Protein AF-A0AA96X2W1-F1 (afdb_monomer_lite)

Foldseek 3Di:
DVVLVVCLQCLNADNPDDPVLSVLSSVVLLQQLLCVQLVNQWGACPVGDPVSVVVCVVRQQWDDDDVRTIHGNDLVSSLSSNLVNCLVPVVSNVSHPQLDADDPSNLNSLLSNLLSQLPDPDLVRNVVSLVVCVDPSGDCNSNLSSLVSLCPDPCNVVSCVSCVVVCPPPVNPNVVSSVVSVPDDDPPPPDPPDDPDDPVVVPPPPD

pLDDT: mean 84.89, std 19.31, range [29.94, 98.12]

Structure (mmCIF, N/CA/C/O backbone):
data_AF-A0AA96X2W1-F1
#
_entry.id   AF-A0AA96X2W1-F1
#
loop_
_atom_site.group_PDB
_atom_site.id
_atom_site.type_symbol
_atom_site.label_atom_id
_atom_site.label_alt_id
_atom_site.label_comp_id
_atom_site.label_asym_id
_atom_site.label_entity_id
_atom_site.label_seq_id
_atom_site.pdbx_PDB_ins_code
_atom_site.Cartn_x
_atom_site.Cartn_y
_atom_site.Cartn_z
_atom_site.occupancy
_atom_site.B_iso_or_equiv
_atom_site.auth_seq_id
_atom_site.auth_comp_id
_atom_site.auth_asym_id
_atom_site.auth_atom_id
_atom_site.pdbx_PDB_model_num
ATOM 1 N N . MET A 1 1 ? 2.460 11.843 -2.640 1.00 63.09 1 MET A N 1
ATOM 2 C CA . MET A 1 1 ? 1.571 10.916 -1.857 1.00 63.09 1 MET A CA 1
ATOM 3 C C . MET A 1 1 ? 1.514 11.218 -0.363 1.00 63.09 1 MET A C 1
ATOM 5 O O . MET A 1 1 ? 1.198 10.343 0.446 1.00 63.09 1 MET A O 1
ATOM 9 N N . GLU A 1 2 ? 1.762 12.467 -0.002 1.00 79.12 2 GLU A N 1
ATOM 10 C CA . GLU A 1 2 ? 1.737 12.950 1.376 1.00 79.12 2 GLU A CA 1
ATOM 11 C C . GLU A 1 2 ? 0.479 12.480 2.125 1.00 79.12 2 GLU A C 1
ATOM 13 O O . GLU A 1 2 ? 0.587 11.870 3.176 1.00 79.12 2 GLU A O 1
ATOM 18 N N . LEU A 1 3 ? -0.690 12.531 1.472 1.00 88.50 3 LEU A N 1
ATOM 19 C CA . LEU A 1 3 ? -1.976 12.126 2.052 1.00 88.50 3 LEU A CA 1
ATOM 20 C C . LEU A 1 3 ? -2.050 10.686 2.591 1.00 88.50 3 LEU A C 1
ATOM 22 O O . LEU A 1 3 ? -2.664 10.474 3.632 1.00 88.50 3 LEU A O 1
ATOM 26 N N . ALA A 1 4 ? -1.470 9.691 1.908 1.00 91.06 4 ALA A N 1
ATOM 27 C CA . ALA A 1 4 ? -1.508 8.305 2.394 1.00 91.06 4 ALA A CA 1
ATOM 28 C C . ALA A 1 4 ? -0.595 8.136 3.619 1.00 91.06 4 ALA A C 1
ATOM 30 O O . ALA A 1 4 ? -0.980 7.499 4.603 1.00 91.06 4 ALA A O 1
ATOM 31 N N . ASN A 1 5 ? 0.580 8.772 3.579 1.00 91.06 5 ASN A N 1
ATOM 32 C CA . ASN A 1 5 ? 1.512 8.812 4.700 1.00 91.06 5 ASN A CA 1
ATOM 33 C C . ASN A 1 5 ? 0.935 9.583 5.889 1.00 91.06 5 ASN A C 1
ATOM 35 O O . ASN A 1 5 ? 1.031 9.092 7.006 1.00 91.06 5 ASN A O 1
ATOM 39 N N . ASP A 1 6 ? 0.280 10.720 5.669 1.00 92.06 6 ASP A N 1
ATOM 40 C CA . ASP A 1 6 ? -0.351 11.543 6.705 1.00 92.06 6 ASP A CA 1
ATOM 41 C C . ASP A 1 6 ? -1.551 10.836 7.336 1.00 92.06 6 ASP A C 1
ATOM 43 O O . ASP A 1 6 ? -1.717 10.805 8.563 1.00 92.06 6 ASP A O 1
ATOM 47 N N . TRP A 1 7 ? -2.380 10.204 6.502 1.00 94.06 7 TRP A N 1
ATOM 48 C CA . TRP A 1 7 ? -3.477 9.362 6.961 1.00 94.06 7 TRP A CA 1
ATOM 49 C C . TRP A 1 7 ? -2.958 8.232 7.840 1.00 94.06 7 TRP A C 1
ATOM 51 O O . TRP A 1 7 ? -3.456 8.025 8.946 1.00 94.06 7 TRP A O 1
ATOM 61 N N . LEU A 1 8 ? -1.917 7.522 7.408 1.00 93.25 8 LEU A N 1
ATOM 62 C CA . LEU A 1 8 ? -1.332 6.493 8.247 1.00 93.25 8 LEU A CA 1
ATOM 63 C C . LEU A 1 8 ? -0.705 7.110 9.502 1.00 93.25 8 LEU A C 1
ATOM 65 O O . LEU A 1 8 ? -0.914 6.586 10.595 1.00 93.25 8 LEU A O 1
ATOM 69 N N . ALA A 1 9 ? 0.029 8.219 9.375 1.00 91.94 9 ALA A N 1
ATOM 70 C CA . ALA A 1 9 ? 0.757 8.894 10.444 1.00 91.94 9 ALA A CA 1
ATOM 71 C C . ALA A 1 9 ? -0.158 9.300 11.603 1.00 91.94 9 ALA A C 1
ATOM 73 O O . ALA A 1 9 ? 0.236 9.111 12.758 1.00 91.94 9 ALA A O 1
ATOM 74 N N . SER A 1 10 ? -1.376 9.739 11.289 1.00 90.81 10 SER A N 1
ATOM 75 C CA . SER A 1 10 ? -2.453 10.071 12.232 1.00 90.81 10 SER A CA 1
ATOM 76 C C . SER A 1 10 ? -3.170 8.853 12.837 1.00 90.81 10 SER A C 1
ATOM 78 O O . SER A 1 10 ? -4.041 9.008 13.688 1.00 90.81 10 SER A O 1
ATOM 80 N N . GLY A 1 11 ? -2.792 7.628 12.458 1.00 90.44 11 GLY A N 1
ATOM 81 C CA . GLY A 1 11 ? -3.428 6.398 12.935 1.00 90.44 11 GLY A CA 1
ATOM 82 C C . GLY A 1 11 ? -4.685 6.034 12.151 1.00 90.44 11 GLY A C 1
ATOM 83 O O . GLY A 1 11 ? -5.563 5.366 12.696 1.00 90.44 11 GLY A O 1
ATOM 84 N N . ALA A 1 12 ? -4.771 6.460 10.889 1.00 88.69 12 ALA A N 1
ATOM 85 C CA . ALA A 1 12 ? -5.931 6.293 10.026 1.00 88.69 12 ALA A CA 1
ATOM 86 C C . ALA A 1 12 ? -7.194 6.940 10.614 1.00 88.69 12 ALA A C 1
ATOM 88 O O . ALA A 1 12 ? -8.230 6.297 10.716 1.00 88.69 12 ALA A O 1
ATOM 89 N N . GLY A 1 13 ? -7.120 8.187 11.075 1.00 77.06 13 GLY A N 1
ATOM 90 C CA . GLY A 1 13 ? -8.258 8.877 11.690 1.00 77.06 13 GLY A CA 1
ATOM 91 C C . GLY A 1 13 ? -7.972 10.349 11.963 1.00 77.06 13 GLY A C 1
ATOM 92 O O . GLY A 1 13 ? -6.897 10.854 11.647 1.00 77.06 13 GLY A O 1
ATOM 93 N N . THR A 1 14 ? -8.931 11.052 12.559 1.00 63.03 14 THR A N 1
ATOM 94 C CA . THR A 1 14 ? -8.787 12.470 12.914 1.00 63.03 14 THR A CA 1
ATOM 95 C C . THR A 1 14 ? -8.045 12.614 14.250 1.00 63.03 14 THR A C 1
ATOM 97 O O . THR A 1 14 ? -8.656 12.737 15.301 1.00 63.03 14 THR A O 1
ATOM 100 N N . SER A 1 15 ? -6.719 12.472 14.186 1.00 58.44 15 SER A N 1
ATOM 101 C CA . SER A 1 15 ? -5.635 13.052 15.013 1.00 58.44 15 SER A CA 1
ATOM 102 C C . SER A 1 15 ? -5.697 13.237 16.549 1.00 58.44 15 SER A C 1
ATOM 104 O O . SER A 1 15 ? -4.694 13.692 17.089 1.00 58.44 15 SER A O 1
ATOM 106 N N . ASP A 1 16 ? -6.725 12.838 17.296 1.00 69.12 16 ASP A N 1
ATOM 107 C CA . ASP A 1 16 ? -6.815 13.184 18.736 1.00 69.12 16 ASP A CA 1
ATOM 108 C C . ASP A 1 16 ? -6.318 12.088 19.709 1.00 69.12 16 ASP A C 1
ATOM 110 O O . ASP A 1 16 ? -6.576 12.137 20.912 1.00 69.12 16 ASP A O 1
ATOM 114 N N . GLY A 1 17 ? -5.579 11.092 19.211 1.00 76.56 17 GLY A N 1
ATOM 115 C CA . GLY A 1 17 ? -5.064 9.973 20.012 1.00 76.56 17 GLY A CA 1
ATOM 116 C C . GLY A 1 17 ? -3.664 10.198 20.595 1.00 76.56 17 GLY A C 1
ATOM 117 O O . GLY A 1 17 ? -2.802 10.851 20.006 1.00 76.56 17 GLY A O 1
ATOM 118 N N . THR A 1 18 ? -3.381 9.570 21.733 1.00 88.25 18 THR A N 1
ATOM 119 C CA . THR A 1 18 ? -2.023 9.427 22.272 1.00 88.25 18 THR A CA 1
ATOM 120 C C . THR A 1 18 ? -1.108 8.691 21.284 1.00 88.25 18 THR A C 1
ATOM 122 O O . THR A 1 18 ? -1.548 7.897 20.447 1.00 88.25 18 THR A O 1
ATOM 125 N N . SER A 1 19 ? 0.213 8.863 21.412 1.00 88.88 19 SER A N 1
ATOM 126 C CA . SER A 1 19 ? 1.173 8.148 20.552 1.00 88.88 19 SER A CA 1
ATOM 127 C C . SER A 1 19 ? 1.046 6.618 20.638 1.00 88.88 19 SER A C 1
ATOM 129 O O . SER A 1 19 ? 1.387 5.921 19.679 1.00 88.88 19 SER A O 1
ATOM 131 N N . GLY A 1 20 ? 0.573 6.088 21.774 1.00 91.56 20 GLY A N 1
ATOM 132 C CA . GLY A 1 20 ? 0.288 4.665 21.960 1.00 91.56 20 GLY A CA 1
ATOM 133 C C . GLY A 1 20 ? -0.912 4.204 21.133 1.00 91.56 20 GLY A C 1
ATOM 134 O O . GLY A 1 20 ? -0.793 3.243 20.377 1.00 91.56 20 GLY A O 1
ATOM 135 N N . GLU A 1 21 ? -2.024 4.935 21.203 1.00 92.00 21 GLU A N 1
ATOM 136 C CA . GLU A 1 21 ? -3.250 4.642 20.446 1.00 92.00 21 GLU A CA 1
ATOM 137 C C . GLU A 1 21 ? -3.018 4.735 18.937 1.00 92.00 21 GLU A C 1
ATOM 139 O O . GLU A 1 21 ? -3.374 3.815 18.197 1.00 92.00 21 GLU A O 1
ATOM 144 N N . ILE A 1 22 ? -2.328 5.786 18.481 1.00 94.06 22 ILE A N 1
ATOM 145 C CA . ILE A 1 22 ? -1.940 5.945 17.073 1.00 94.06 22 ILE A CA 1
ATOM 146 C C . ILE A 1 22 ? -1.122 4.735 16.609 1.00 94.06 22 ILE A C 1
ATOM 148 O O . ILE A 1 22 ? -1.371 4.178 15.538 1.00 94.06 22 ILE A O 1
ATOM 152 N N . ARG A 1 23 ? -0.147 4.290 17.412 1.00 94.44 23 ARG A N 1
ATOM 153 C CA . ARG A 1 23 ? 0.690 3.132 17.074 1.00 94.44 23 ARG A CA 1
ATOM 154 C C . ARG A 1 23 ? -0.118 1.836 17.029 1.00 94.44 23 ARG A C 1
ATOM 156 O O . ARG A 1 23 ? 0.108 1.032 16.126 1.00 94.44 23 ARG A O 1
ATOM 163 N N . SER A 1 24 ? -1.039 1.623 17.966 1.00 95.94 24 SER A N 1
ATOM 164 C CA . SER A 1 24 ? -1.917 0.449 17.965 1.00 95.94 24 SER A CA 1
ATOM 165 C C . SER A 1 24 ? -2.807 0.427 16.725 1.00 95.94 24 SER A C 1
ATOM 167 O O . SER A 1 24 ? -2.833 -0.581 16.025 1.00 95.94 24 SER A O 1
ATOM 169 N N . ARG A 1 25 ? -3.431 1.553 16.358 1.00 96.50 25 ARG A N 1
ATOM 170 C CA . ARG A 1 25 ? -4.243 1.661 15.132 1.00 96.50 25 ARG A CA 1
ATOM 171 C C . ARG A 1 25 ? -3.430 1.387 13.870 1.00 96.50 25 ARG A C 1
ATOM 173 O O . ARG A 1 25 ? -3.854 0.586 13.040 1.00 96.50 25 ARG A O 1
ATOM 180 N N . LYS A 1 26 ? -2.223 1.956 13.755 1.00 96.44 26 LYS A N 1
ATOM 181 C CA . LYS A 1 26 ? -1.294 1.657 12.647 1.00 96.44 26 LYS A CA 1
ATOM 182 C C . LYS A 1 26 ? -1.015 0.160 12.523 1.00 96.44 26 LYS A C 1
ATOM 184 O O . LYS A 1 26 ? -1.044 -0.372 11.419 1.00 96.44 26 LYS A O 1
ATOM 189 N N . ARG A 1 27 ? -0.781 -0.538 13.641 1.00 97.38 27 ARG A N 1
ATOM 190 C CA . ARG A 1 27 ? -0.549 -1.994 13.633 1.00 97.38 27 ARG A CA 1
ATOM 191 C C . ARG A 1 27 ? -1.750 -2.764 13.090 1.00 97.38 27 ARG A C 1
ATOM 193 O O . ARG A 1 27 ? -1.540 -3.671 12.291 1.00 97.38 27 ARG A O 1
ATOM 200 N N . VAL A 1 28 ? -2.976 -2.368 13.446 1.00 98.00 28 VAL A N 1
ATOM 201 C CA . VAL A 1 28 ? -4.196 -2.968 12.879 1.00 98.00 28 VAL A CA 1
ATOM 202 C C . VAL A 1 28 ? -4.266 -2.728 11.372 1.00 98.00 28 VAL A C 1
ATOM 204 O O . VAL A 1 28 ? -4.437 -3.681 10.616 1.00 98.00 28 VAL A O 1
ATOM 207 N N . VAL A 1 29 ? -4.064 -1.489 10.913 1.00 97.75 29 VAL A N 1
ATOM 208 C CA . VAL A 1 29 ? -4.056 -1.152 9.476 1.00 97.75 29 VAL A CA 1
ATOM 209 C C . VAL A 1 29 ? -3.017 -1.986 8.718 1.00 97.75 29 VAL A C 1
ATOM 211 O O . VAL A 1 29 ? -3.331 -2.531 7.662 1.00 97.75 29 VAL A O 1
ATOM 214 N N . TYR A 1 30 ? -1.814 -2.167 9.276 1.00 97.69 30 TYR A N 1
ATOM 215 C CA . TYR A 1 30 ? -0.767 -3.006 8.678 1.00 97.69 30 TYR A CA 1
ATOM 216 C C . TYR A 1 30 ? -1.146 -4.481 8.669 1.00 97.69 30 TYR A C 1
ATOM 218 O O . TYR A 1 30 ? -0.892 -5.162 7.680 1.00 97.69 30 TYR A O 1
ATOM 226 N N . ALA A 1 31 ? -1.746 -4.991 9.746 1.00 97.81 31 ALA A N 1
ATOM 227 C CA . ALA A 1 31 ? -2.202 -6.374 9.804 1.00 97.81 31 ALA A CA 1
ATOM 228 C C . ALA A 1 31 ? -3.251 -6.651 8.715 1.00 97.81 31 ALA A C 1
ATOM 230 O O . ALA A 1 31 ? -3.125 -7.632 7.981 1.00 97.81 31 ALA A O 1
ATOM 231 N N . VAL A 1 32 ? -4.223 -5.747 8.548 1.00 97.81 32 VAL A N 1
ATOM 232 C CA . VAL A 1 32 ? -5.252 -5.846 7.503 1.00 97.81 32 VAL A CA 1
ATOM 233 C C . VAL A 1 32 ? -4.636 -5.707 6.105 1.00 97.81 32 VAL A C 1
ATOM 235 O O . VAL A 1 32 ? -4.881 -6.551 5.247 1.00 97.81 32 VAL A O 1
ATOM 238 N N . GLY A 1 33 ? -3.770 -4.715 5.876 1.00 97.12 33 GLY A N 1
ATOM 239 C CA . GLY A 1 33 ? -3.077 -4.526 4.595 1.00 97.12 33 GLY A CA 1
ATOM 240 C C . GLY A 1 33 ? -2.217 -5.729 4.188 1.00 97.12 33 GLY A C 1
ATOM 241 O O . GLY A 1 33 ? -2.301 -6.198 3.053 1.00 97.12 33 GLY A O 1
ATOM 242 N N . LYS A 1 34 ? -1.451 -6.303 5.126 1.00 96.88 34 LYS A N 1
ATOM 243 C CA . LYS A 1 34 ? -0.672 -7.535 4.899 1.00 96.88 34 LYS A CA 1
ATOM 244 C C . LYS A 1 34 ? -1.568 -8.740 4.613 1.00 96.88 34 LYS A C 1
ATOM 246 O O . LYS A 1 34 ? -1.204 -9.579 3.794 1.00 96.88 34 LYS A O 1
ATOM 251 N N . GLY A 1 35 ? -2.730 -8.834 5.262 1.00 96.38 35 GLY A N 1
ATOM 252 C CA . GLY A 1 35 ? -3.730 -9.860 4.961 1.00 96.38 35 GLY A CA 1
ATOM 253 C C . GLY A 1 35 ? -4.233 -9.770 3.517 1.00 96.38 35 GLY A C 1
ATOM 254 O O . GLY A 1 35 ? -4.235 -10.774 2.807 1.00 96.38 35 GLY A O 1
ATOM 255 N N . LEU A 1 36 ? -4.561 -8.561 3.054 1.00 94.38 36 LEU A N 1
ATOM 256 C CA . LEU A 1 36 ? -5.021 -8.322 1.681 1.00 94.38 36 LEU A CA 1
ATOM 257 C C . LEU A 1 36 ? -3.954 -8.665 0.640 1.00 94.38 36 LEU A C 1
ATOM 259 O O . LEU A 1 36 ? -4.268 -9.297 -0.366 1.00 94.38 36 LEU A O 1
ATOM 263 N N . ILE A 1 37 ? -2.690 -8.315 0.893 1.00 95.50 37 ILE A N 1
ATOM 264 C CA . ILE A 1 37 ? -1.571 -8.683 0.010 1.00 95.50 37 ILE A CA 1
ATOM 265 C C . ILE A 1 37 ? -1.455 -10.210 -0.127 1.00 95.50 37 ILE A C 1
ATOM 267 O O . ILE A 1 37 ? -1.243 -10.710 -1.226 1.00 95.50 37 ILE A O 1
ATOM 271 N N . LYS A 1 38 ? -1.724 -10.959 0.947 1.00 93.94 38 LYS A N 1
ATOM 272 C CA . LYS A 1 38 ? -1.790 -12.432 0.938 1.00 93.94 38 LYS A CA 1
ATOM 273 C C . LYS A 1 38 ? -3.076 -13.003 0.322 1.00 93.94 38 LYS A C 1
ATOM 275 O O . LYS A 1 38 ? -3.291 -14.212 0.375 1.00 93.94 38 LYS A O 1
ATOM 280 N N . GLY A 1 39 ? -3.950 -12.161 -0.231 1.00 91.31 39 GLY A N 1
ATOM 281 C CA . GLY A 1 39 ? -5.209 -12.568 -0.857 1.00 91.31 39 GLY A CA 1
ATOM 282 C C . GLY A 1 39 ? -6.350 -12.859 0.122 1.00 91.31 39 GLY A C 1
ATOM 283 O O . GLY A 1 39 ? -7.325 -13.504 -0.261 1.00 91.31 39 GLY A O 1
ATOM 284 N N . VAL A 1 40 ? -6.252 -12.411 1.377 1.00 93.06 40 VAL A N 1
ATOM 285 C CA . VAL A 1 40 ? -7.307 -12.594 2.385 1.00 93.06 40 VAL A CA 1
ATOM 286 C C . VAL A 1 40 ? -8.305 -11.438 2.312 1.00 93.06 40 VAL A C 1
ATOM 288 O O . VAL A 1 40 ? -7.961 -10.312 2.651 1.00 93.06 40 VAL A O 1
ATOM 291 N N . ASP A 1 41 ? -9.548 -11.725 1.914 1.00 88.31 41 ASP A N 1
ATOM 292 C CA . ASP A 1 41 ? -10.619 -10.718 1.770 1.00 88.31 41 ASP A CA 1
ATOM 293 C C . ASP A 1 41 ? -11.160 -10.207 3.124 1.00 88.31 41 ASP A C 1
ATOM 295 O O . ASP A 1 41 ? -11.372 -9.010 3.311 1.00 88.31 41 ASP A O 1
ATOM 299 N N . LEU A 1 42 ? -11.335 -11.109 4.100 1.00 95.75 42 LEU A N 1
ATOM 300 C CA . LEU A 1 42 ? -11.731 -10.787 5.478 1.00 95.75 42 LEU A CA 1
ATOM 301 C C . LEU A 1 42 ? -10.618 -11.185 6.446 1.00 95.75 42 LEU A C 1
ATOM 303 O O . LEU A 1 42 ? -10.394 -12.371 6.711 1.00 95.75 42 LEU A O 1
ATOM 307 N N . VAL A 1 43 ? -9.912 -10.193 6.976 1.00 97.56 43 VAL A N 1
ATOM 308 C CA . VAL A 1 43 ? -8.724 -10.408 7.803 1.00 97.56 43 VAL A CA 1
ATOM 309 C C . VAL A 1 43 ? -9.122 -10.671 9.251 1.00 97.56 43 VAL A C 1
ATOM 311 O O . VAL A 1 43 ? -9.980 -9.984 9.800 1.00 97.56 43 VAL A O 1
ATOM 314 N N . ASP A 1 44 ? -8.482 -11.679 9.849 1.00 97.31 44 ASP A N 1
ATOM 315 C CA . ASP A 1 44 ? -8.577 -11.970 11.281 1.00 97.31 44 ASP A CA 1
ATOM 316 C C . ASP A 1 44 ? -7.852 -10.899 12.100 1.00 97.31 44 ASP A C 1
ATOM 318 O O . ASP A 1 44 ? -6.648 -10.688 11.915 1.00 97.31 44 ASP A O 1
ATOM 322 N N . VAL A 1 45 ? -8.558 -10.251 13.021 1.00 97.69 45 VAL A N 1
ATOM 323 C CA . VAL A 1 45 ? -7.989 -9.262 13.942 1.00 97.69 45 VAL A CA 1
ATOM 324 C C . VAL A 1 45 ? -8.106 -9.664 15.410 1.00 97.69 45 VAL A C 1
ATOM 326 O O . VAL A 1 45 ? -7.810 -8.843 16.271 1.00 97.69 45 VAL A O 1
ATOM 329 N N . ALA A 1 46 ? -8.413 -10.928 15.723 1.00 96.50 46 ALA A N 1
ATOM 330 C CA . ALA A 1 46 ? -8.572 -11.388 17.108 1.00 96.50 46 ALA A CA 1
ATOM 331 C C . ALA A 1 46 ? -7.291 -11.221 17.953 1.00 96.50 46 ALA A C 1
ATOM 333 O O . ALA A 1 46 ? -7.343 -11.082 19.172 1.00 96.50 46 ALA A O 1
ATOM 334 N N . GLY A 1 47 ? -6.120 -11.229 17.306 1.00 96.12 47 GLY A N 1
ATOM 335 C CA . GLY A 1 47 ? -4.824 -10.978 17.949 1.00 96.12 47 GLY A CA 1
ATOM 336 C C . GLY A 1 47 ? -4.429 -9.500 18.050 1.00 96.12 47 GLY A C 1
ATOM 337 O O . GLY A 1 47 ? -3.308 -9.206 18.467 1.00 96.12 47 GLY A O 1
ATOM 338 N N . GLN A 1 48 ? -5.284 -8.578 17.605 1.00 97.69 48 GLN A N 1
ATOM 339 C CA . GLN A 1 48 ? -5.025 -7.140 17.623 1.00 97.69 48 GLN A CA 1
ATOM 340 C C . GLN A 1 48 ? -5.625 -6.468 18.863 1.00 97.69 48 GLN A C 1
ATOM 342 O O . GLN A 1 48 ? -6.420 -7.044 19.599 1.00 97.69 48 GLN A O 1
ATOM 347 N N . ASP A 1 49 ? -5.234 -5.216 19.097 1.00 96.75 49 ASP A N 1
ATOM 348 C CA . ASP A 1 49 ? -5.809 -4.402 20.164 1.00 96.75 49 ASP A CA 1
ATOM 349 C C . ASP A 1 49 ? -7.290 -4.092 19.879 1.00 96.75 49 ASP A C 1
ATOM 351 O O . ASP A 1 49 ? -7.621 -3.431 18.891 1.00 96.75 49 ASP A O 1
ATOM 355 N N . ALA A 1 50 ? -8.182 -4.565 20.753 1.00 95.8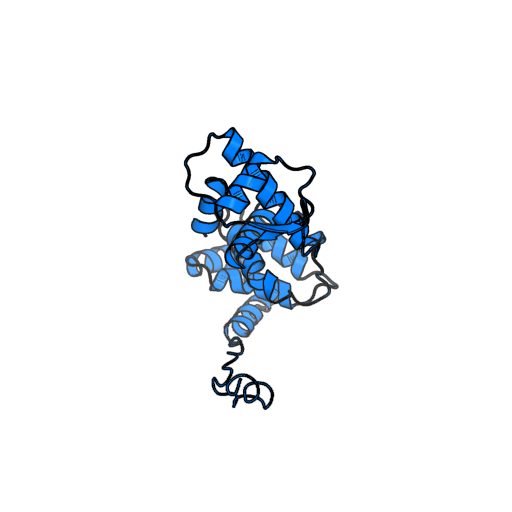1 50 ALA A N 1
ATOM 356 C CA . ALA A 1 50 ? -9.627 -4.453 20.561 1.00 95.81 50 ALA A CA 1
ATOM 357 C C . ALA A 1 50 ? -10.127 -2.997 20.540 1.00 95.81 50 ALA A C 1
ATOM 359 O O . ALA A 1 50 ? -11.069 -2.688 19.811 1.00 95.81 50 ALA A O 1
ATOM 360 N N . GLN A 1 51 ? -9.496 -2.087 21.292 1.00 95.12 51 GLN A N 1
ATOM 361 C CA . GLN A 1 51 ? -9.872 -0.668 21.289 1.00 95.12 51 GLN A CA 1
ATOM 362 C C . GLN A 1 51 ? -9.458 0.006 19.980 1.00 95.12 51 GLN A C 1
ATOM 364 O O . GLN A 1 51 ? -10.224 0.782 19.411 1.00 95.12 51 GLN A O 1
ATOM 369 N N . ALA A 1 52 ? -8.285 -0.336 19.447 1.00 95.81 52 ALA A N 1
ATOM 370 C CA . ALA A 1 52 ? -7.839 0.133 18.143 1.00 95.81 52 ALA A CA 1
ATOM 371 C C . ALA A 1 52 ? -8.750 -0.372 17.014 1.00 95.81 52 ALA A C 1
ATOM 373 O O . ALA A 1 52 ? -9.111 0.412 16.136 1.00 95.81 52 ALA A O 1
ATOM 374 N N . VAL A 1 53 ? -9.156 -1.648 17.047 1.00 97.00 53 VAL A N 1
ATOM 375 C CA . VAL A 1 53 ? -10.121 -2.211 16.086 1.00 97.00 53 VAL A CA 1
ATOM 376 C C . VAL A 1 53 ? -11.465 -1.485 16.187 1.00 97.00 53 VAL A C 1
ATOM 378 O O . VAL A 1 53 ? -11.964 -0.991 15.176 1.00 97.00 53 VAL A O 1
ATOM 381 N N . ALA A 1 54 ? -12.017 -1.345 17.397 1.00 95.44 54 ALA A N 1
ATOM 382 C CA . ALA A 1 54 ? -13.289 -0.662 17.622 1.00 95.44 54 ALA A CA 1
ATOM 383 C C . ALA A 1 54 ? -13.255 0.805 17.161 1.00 95.44 54 ALA A C 1
ATOM 385 O O . ALA A 1 54 ? -14.185 1.259 16.497 1.00 95.44 54 ALA A O 1
ATOM 386 N N . GLY A 1 55 ? -12.168 1.530 17.442 1.00 94.81 55 GLY A N 1
ATOM 387 C CA . GLY A 1 55 ? -11.981 2.913 16.997 1.00 94.81 55 GLY A CA 1
ATOM 388 C C . GLY A 1 55 ? -11.910 3.045 15.474 1.00 94.81 55 GLY A C 1
ATOM 389 O O . GLY A 1 55 ? -12.557 3.914 14.899 1.00 94.81 55 GLY A O 1
ATOM 390 N N . LEU A 1 56 ? -11.194 2.146 14.791 1.00 96.38 56 LEU A N 1
ATOM 391 C CA . LEU A 1 56 ? -11.134 2.132 13.324 1.00 96.38 56 LEU A CA 1
ATOM 392 C C . LEU A 1 56 ? -12.491 1.797 12.681 1.00 96.38 56 LEU A C 1
ATOM 394 O O . LEU A 1 56 ? -12.793 2.294 11.596 1.00 96.38 56 LEU A O 1
ATOM 398 N N . ILE A 1 57 ? -13.314 0.969 13.329 1.00 96.06 57 ILE A N 1
ATOM 399 C CA . ILE A 1 57 ? -14.690 0.701 12.887 1.00 96.06 57 ILE A CA 1
ATOM 400 C C . ILE A 1 57 ? -15.574 1.935 13.110 1.00 96.06 57 ILE A C 1
ATOM 402 O O . ILE A 1 57 ? -16.312 2.326 12.204 1.00 96.06 57 ILE A O 1
ATOM 406 N N . ALA A 1 58 ? -15.481 2.566 14.285 1.00 94.69 58 ALA A N 1
ATOM 407 C CA . ALA A 1 58 ? -16.247 3.763 14.632 1.00 94.69 58 ALA A CA 1
ATOM 408 C C . ALA A 1 58 ? -15.956 4.932 13.676 1.00 94.69 58 ALA A C 1
ATOM 410 O O . ALA A 1 58 ? -16.885 5.594 13.216 1.00 94.69 58 ALA A O 1
ATOM 411 N N . ASP A 1 59 ? -14.691 5.104 13.289 1.00 94.25 59 ASP A N 1
ATOM 412 C CA . ASP A 1 59 ? -14.252 6.128 12.333 1.00 94.25 59 ASP A CA 1
ATOM 413 C C . ASP A 1 59 ? -14.562 5.764 10.869 1.00 94.25 59 ASP A C 1
ATOM 415 O O . ASP A 1 59 ? -14.247 6.514 9.944 1.00 94.25 59 ASP A O 1
ATOM 419 N N . GLY A 1 60 ? -15.170 4.599 10.623 1.00 95.31 60 GLY A N 1
ATOM 420 C CA . GLY A 1 60 ? -15.545 4.147 9.286 1.00 95.31 60 GLY A CA 1
ATOM 421 C C . GLY A 1 60 ? -14.365 3.723 8.410 1.00 95.31 60 GLY A C 1
ATOM 422 O O . GLY A 1 60 ? -14.517 3.622 7.193 1.00 95.31 60 GLY A O 1
ATOM 423 N N . VAL A 1 61 ? -13.200 3.449 8.994 1.00 96.56 61 VAL A N 1
ATOM 424 C CA . VAL A 1 61 ? -12.029 2.929 8.273 1.00 96.56 61 VAL A CA 1
ATOM 425 C C . VAL A 1 61 ? -12.213 1.453 7.963 1.00 96.56 61 VAL A C 1
ATOM 427 O O . VAL A 1 61 ? -12.011 1.011 6.828 1.00 96.56 61 VAL A O 1
ATOM 430 N N . LEU A 1 62 ? -12.631 0.697 8.975 1.00 97.44 62 LEU A N 1
ATOM 431 C CA . LEU A 1 62 ? -12.915 -0.726 8.882 1.00 97.44 62 LEU A CA 1
ATOM 432 C C . LEU A 1 62 ? -14.420 -0.981 8.938 1.00 97.44 62 LEU A C 1
ATOM 434 O O . LEU A 1 62 ? -15.209 -0.181 9.440 1.00 97.44 62 LEU A O 1
ATOM 438 N N . ILE A 1 63 ? -14.812 -2.130 8.414 1.00 97.50 63 ILE A N 1
ATOM 439 C CA . ILE A 1 63 ? -16.132 -2.713 8.604 1.00 97.50 63 ILE A CA 1
ATOM 440 C C . ILE A 1 63 ? -15.950 -4.156 9.070 1.00 97.50 63 ILE A C 1
ATOM 442 O O . ILE A 1 63 ? -15.147 -4.903 8.508 1.00 97.50 63 ILE A O 1
ATOM 446 N N . GLU A 1 64 ? -16.692 -4.528 10.107 1.00 96.88 64 GLU A N 1
ATOM 447 C CA . GLU A 1 64 ? -16.730 -5.884 10.644 1.00 96.88 64 GLU A CA 1
ATOM 448 C C . GLU A 1 64 ? -17.900 -6.661 10.028 1.00 96.88 64 GLU A C 1
ATOM 450 O O . GLU A 1 64 ? -19.021 -6.154 9.945 1.00 96.88 64 GLU A O 1
ATOM 455 N N . PHE A 1 65 ? -17.630 -7.882 9.561 1.00 92.38 65 PHE A N 1
ATOM 456 C CA . PHE A 1 65 ? -18.632 -8.775 8.958 1.00 92.38 65 PHE A CA 1
ATOM 457 C C . PHE A 1 65 ? -19.013 -9.940 9.872 1.00 92.38 65 PHE A C 1
ATOM 459 O O . PHE A 1 65 ? -20.151 -10.405 9.854 1.00 92.38 65 PHE A O 1
ATOM 466 N N . GLN A 1 66 ? -18.044 -10.434 10.635 1.00 90.31 66 GLN A N 1
ATOM 467 C CA . GLN A 1 66 ? -18.172 -11.470 11.657 1.00 90.31 66 GLN A CA 1
ATOM 468 C C . GLN A 1 66 ? -17.223 -11.087 12.794 1.00 90.31 66 GLN A C 1
ATOM 470 O O . GLN A 1 66 ? -16.332 -10.275 12.553 1.00 90.31 66 GLN A O 1
ATOM 475 N N . SER A 1 67 ? -17.380 -11.681 13.981 1.00 91.44 67 SER A N 1
ATOM 476 C CA . SER A 1 67 ? -16.475 -11.420 15.114 1.00 91.44 67 SER A CA 1
ATOM 477 C C . SER A 1 67 ? -15.020 -11.485 14.660 1.00 91.44 67 SER A C 1
ATOM 479 O O . SER A 1 67 ? -14.594 -12.507 14.112 1.00 91.44 67 SER A O 1
ATOM 481 N N . ASP A 1 68 ? -14.297 -10.382 14.838 1.00 94.12 68 ASP A N 1
ATOM 482 C CA . ASP A 1 68 ? -12.873 -10.243 14.526 1.00 94.12 68 ASP A CA 1
ATOM 483 C C . ASP A 1 68 ? -12.518 -10.439 13.040 1.00 94.12 68 ASP A C 1
ATOM 485 O O . ASP A 1 68 ? -11.355 -10.637 12.688 1.00 94.12 68 ASP A O 1
ATOM 489 N N . ARG A 1 69 ? -13.504 -10.378 12.137 1.00 97.81 69 ARG A N 1
ATOM 490 C CA . ARG A 1 69 ? -13.317 -10.464 10.682 1.00 97.81 69 ARG A CA 1
ATOM 491 C C . ARG A 1 69 ? -13.656 -9.134 10.047 1.00 97.81 69 ARG A C 1
ATOM 493 O O . ARG A 1 69 ? -14.828 -8.782 9.873 1.00 97.81 69 ARG A O 1
ATOM 500 N N . VAL A 1 70 ? -12.609 -8.420 9.655 1.00 98.12 70 VAL A N 1
ATOM 501 C CA . VAL A 1 70 ? -12.716 -7.055 9.145 1.00 98.12 70 VAL A CA 1
ATOM 502 C C . VAL A 1 70 ? -12.163 -6.928 7.734 1.00 98.12 70 VAL A C 1
ATOM 504 O O . VAL A 1 70 ? -11.306 -7.695 7.294 1.00 98.12 70 VAL A O 1
ATOM 507 N N . ARG A 1 71 ? -12.620 -5.890 7.040 1.00 97.00 71 ARG A N 1
ATOM 508 C CA . ARG A 1 71 ? -11.965 -5.344 5.848 1.00 97.00 71 ARG A CA 1
ATOM 509 C C . ARG A 1 71 ? -12.047 -3.826 5.866 1.00 97.00 71 ARG A C 1
ATOM 511 O O . ARG A 1 71 ? -12.832 -3.253 6.625 1.00 97.00 71 ARG A O 1
ATOM 518 N N . PHE A 1 72 ? -11.288 -3.167 4.999 1.00 97.25 72 PHE A N 1
ATOM 519 C CA . PHE A 1 72 ? -11.463 -1.734 4.794 1.00 97.25 72 PHE A CA 1
ATOM 520 C C . PHE A 1 72 ? -12.857 -1.435 4.245 1.00 97.25 72 PHE A C 1
ATOM 522 O O . PHE A 1 72 ? -13.382 -2.141 3.377 1.00 97.25 72 PHE A O 1
ATOM 529 N N . ARG A 1 73 ? -13.471 -0.375 4.772 1.00 96.38 73 ARG A N 1
ATOM 530 C CA . ARG A 1 73 ? -14.799 0.077 4.351 1.00 96.38 73 ARG A CA 1
ATOM 531 C C . ARG A 1 73 ? -14.785 0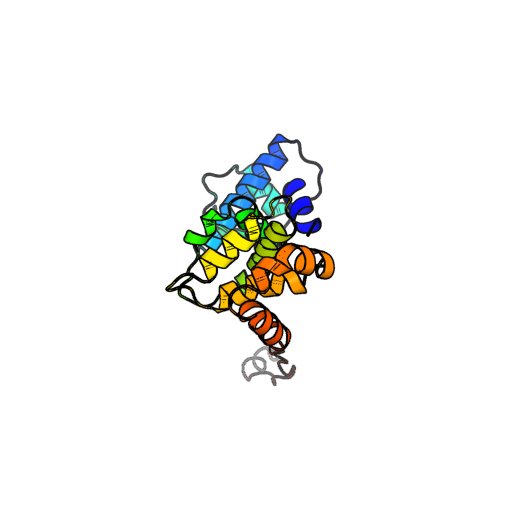.576 2.909 1.00 96.38 73 ARG A C 1
ATOM 533 O O . ARG A 1 73 ? -15.713 0.278 2.158 1.00 96.38 73 ARG A O 1
ATOM 540 N N . HIS A 1 74 ? -13.728 1.298 2.547 1.00 95.00 74 HIS A N 1
ATOM 541 C CA . HIS A 1 74 ? -13.547 1.934 1.248 1.00 95.00 74 HIS A CA 1
ATOM 542 C C . HIS A 1 74 ? -12.296 1.406 0.539 1.00 95.00 74 HIS A C 1
ATOM 544 O O . HIS A 1 74 ? -11.293 1.068 1.171 1.00 95.00 74 HIS A O 1
ATOM 550 N N . ASP A 1 75 ? -12.367 1.370 -0.788 1.00 94.31 75 ASP A N 1
ATOM 551 C CA . ASP A 1 75 ? -11.251 1.060 -1.684 1.00 94.31 75 ASP A CA 1
ATOM 552 C C . ASP A 1 75 ? -10.073 2.018 -1.477 1.00 94.31 75 ASP A C 1
ATOM 554 O O . ASP A 1 75 ? -8.937 1.570 -1.417 1.00 94.31 75 ASP A O 1
ATOM 558 N N . LEU A 1 76 ? -10.340 3.300 -1.216 1.00 95.75 76 LEU A N 1
ATOM 559 C CA . LEU A 1 76 ? -9.306 4.285 -0.895 1.00 95.75 76 LEU A CA 1
ATOM 560 C C . LEU A 1 76 ? -8.399 3.849 0.271 1.00 95.75 76 LEU A C 1
ATOM 562 O O . LEU A 1 76 ? -7.180 3.957 0.175 1.00 95.75 76 LEU A O 1
ATOM 566 N N . PHE A 1 77 ? -8.973 3.324 1.360 1.00 96.62 77 PHE A N 1
ATOM 567 C CA . PHE A 1 77 ? -8.185 2.840 2.502 1.00 96.62 77 PHE A CA 1
ATOM 568 C C . PHE A 1 77 ? -7.451 1.539 2.187 1.00 96.62 77 PHE A C 1
ATOM 570 O O . PHE A 1 77 ? -6.370 1.307 2.721 1.00 96.62 77 PHE A O 1
ATOM 577 N N . THR A 1 78 ? -8.009 0.718 1.293 1.00 96.31 78 THR A N 1
ATOM 578 C CA . THR A 1 78 ? -7.310 -0.460 0.767 1.00 96.31 78 THR A CA 1
ATOM 579 C C . THR A 1 78 ? -6.071 -0.032 -0.009 1.00 96.31 78 THR A C 1
ATOM 581 O O . THR A 1 78 ? -4.977 -0.504 0.288 1.00 96.31 78 THR A O 1
ATOM 584 N N . ASP A 1 79 ? -6.224 0.906 -0.944 1.00 97.06 79 ASP A N 1
ATOM 585 C CA . ASP A 1 79 ? -5.130 1.420 -1.762 1.00 97.06 79 ASP A CA 1
ATOM 586 C C . ASP A 1 79 ? -4.029 2.042 -0.901 1.00 97.06 79 ASP A C 1
ATOM 588 O O . ASP A 1 79 ? -2.853 1.741 -1.095 1.00 97.06 79 ASP A O 1
ATOM 592 N N . TRP A 1 80 ? -4.395 2.876 0.075 1.00 97.56 80 TRP A N 1
ATOM 593 C CA . TRP A 1 80 ? -3.433 3.516 0.974 1.00 97.56 80 TRP A CA 1
ATOM 594 C C . TRP A 1 80 ? -2.729 2.517 1.889 1.00 97.56 80 TRP A C 1
ATOM 596 O O . TRP A 1 80 ? -1.512 2.585 2.031 1.00 97.56 80 TRP A O 1
ATOM 606 N N . ALA A 1 81 ? -3.453 1.555 2.467 1.00 97.31 81 ALA A N 1
ATOM 607 C CA . ALA A 1 81 ? -2.838 0.531 3.304 1.00 97.31 81 ALA A CA 1
ATOM 608 C C . ALA A 1 81 ? -1.875 -0.360 2.505 1.00 97.31 81 ALA A C 1
ATOM 610 O O . ALA A 1 81 ? -0.771 -0.630 2.972 1.00 97.31 81 ALA A O 1
ATOM 611 N N . VAL A 1 82 ? -2.260 -0.787 1.297 1.00 96.62 82 VAL A N 1
ATOM 612 C CA . VAL A 1 82 ? -1.381 -1.548 0.394 1.00 96.62 82 VAL A CA 1
ATOM 613 C C . VAL A 1 82 ? -0.143 -0.727 0.035 1.00 96.62 82 VAL A C 1
ATOM 615 O O . VAL A 1 82 ? 0.965 -1.257 0.108 1.00 96.62 82 VAL A O 1
ATOM 618 N N . ALA A 1 83 ? -0.320 0.558 -0.291 1.00 97.31 83 ALA A N 1
ATOM 619 C CA . ALA A 1 83 ? 0.777 1.457 -0.627 1.00 97.31 83 ALA A CA 1
ATOM 620 C C . ALA A 1 83 ? 1.801 1.561 0.506 1.00 97.31 83 ALA A C 1
ATOM 622 O O . ALA A 1 83 ? 2.979 1.309 0.275 1.00 97.31 83 ALA A O 1
ATOM 623 N N . CYS A 1 84 ? 1.342 1.863 1.725 1.00 97.19 84 CYS A N 1
ATOM 624 C CA . CYS A 1 84 ? 2.205 1.994 2.897 1.00 97.19 84 CYS A CA 1
ATOM 625 C C . CYS A 1 84 ? 2.897 0.678 3.271 1.00 97.19 84 CYS A C 1
ATOM 627 O O . CYS A 1 84 ? 4.084 0.673 3.580 1.00 97.19 84 CYS A O 1
ATOM 629 N N . VAL A 1 85 ? 2.185 -0.455 3.229 1.00 97.50 85 VAL A N 1
ATOM 630 C CA . VAL A 1 85 ? 2.788 -1.755 3.564 1.00 97.50 85 VAL A CA 1
ATOM 631 C C . VAL A 1 85 ? 3.902 -2.115 2.582 1.00 97.50 85 VAL A C 1
ATOM 633 O O . VAL A 1 85 ? 4.971 -2.532 3.019 1.00 97.50 85 VAL A O 1
ATOM 636 N N . LEU A 1 86 ? 3.667 -1.960 1.277 1.00 96.38 86 LEU A N 1
ATOM 637 C CA . LEU A 1 86 ? 4.657 -2.295 0.252 1.00 96.38 86 LEU A CA 1
ATOM 638 C C . LEU A 1 86 ? 5.808 -1.288 0.185 1.00 96.38 86 LEU A C 1
ATOM 640 O O . LEU A 1 86 ? 6.920 -1.679 -0.152 1.00 96.38 86 LEU A O 1
ATOM 644 N N . SER A 1 87 ? 5.566 -0.008 0.482 1.00 95.75 87 SER A N 1
ATOM 645 C CA . SER A 1 87 ? 6.635 0.992 0.496 1.00 95.75 87 SER A CA 1
ATOM 646 C C . SER A 1 87 ? 7.565 0.836 1.691 1.00 95.75 87 SER A C 1
ATOM 648 O O . SER A 1 87 ? 8.771 1.013 1.549 1.00 95.75 87 SER A O 1
ATOM 650 N N . ASP A 1 88 ? 7.015 0.496 2.857 1.00 95.62 88 ASP A N 1
ATOM 651 C CA . ASP A 1 88 ? 7.800 0.316 4.079 1.00 95.62 88 ASP A CA 1
ATOM 652 C C . ASP A 1 88 ? 8.548 -1.018 4.100 1.00 95.62 88 ASP A C 1
ATOM 654 O O . ASP A 1 88 ? 9.628 -1.117 4.680 1.00 95.62 88 ASP A O 1
ATOM 658 N N . ASP A 1 89 ? 7.965 -2.052 3.494 1.00 94.88 89 ASP A N 1
ATOM 659 C CA . ASP A 1 89 ? 8.524 -3.400 3.428 1.00 94.88 89 ASP A CA 1
ATOM 660 C C . ASP A 1 89 ? 8.377 -3.964 2.002 1.00 94.88 89 ASP A C 1
ATOM 662 O O . ASP A 1 89 ? 7.483 -4.779 1.735 1.00 94.88 89 ASP A O 1
ATOM 666 N N . PRO A 1 90 ? 9.254 -3.548 1.062 1.00 92.75 90 PRO A N 1
ATOM 667 C CA . PRO A 1 90 ? 9.200 -4.003 -0.328 1.00 92.75 90 PRO A CA 1
ATOM 668 C C . PRO A 1 90 ? 9.315 -5.520 -0.484 1.00 92.75 90 PRO A C 1
ATOM 670 O O . PRO A 1 90 ? 8.900 -6.064 -1.505 1.00 92.75 90 PRO A O 1
ATOM 673 N N . ASP A 1 91 ? 9.838 -6.235 0.517 1.00 93.44 91 ASP A N 1
ATOM 674 C CA . ASP A 1 91 ? 9.959 -7.690 0.477 1.00 93.44 91 ASP A CA 1
ATOM 675 C C . ASP A 1 91 ? 8.629 -8.428 0.593 1.00 93.44 91 ASP A C 1
ATOM 677 O O . ASP A 1 91 ? 8.552 -9.596 0.199 1.00 93.44 91 ASP A O 1
ATOM 681 N N . VAL A 1 92 ? 7.568 -7.754 1.041 1.00 94.25 92 VAL A N 1
ATOM 682 C CA . VAL A 1 92 ? 6.200 -8.292 1.061 1.00 94.25 92 VAL A CA 1
ATOM 683 C C . VAL A 1 92 ? 5.674 -8.568 -0.353 1.00 94.25 92 VAL A C 1
ATOM 685 O O . VAL A 1 92 ? 4.759 -9.369 -0.516 1.00 94.25 92 VAL A O 1
ATOM 688 N N . ILE A 1 93 ? 6.299 -8.027 -1.405 1.00 94.06 93 ILE A N 1
ATOM 689 C CA . ILE A 1 93 ? 5.950 -8.347 -2.798 1.00 94.06 93 ILE A CA 1
ATOM 690 C C . ILE A 1 93 ? 5.988 -9.849 -3.123 1.00 94.06 93 ILE A C 1
ATOM 692 O O . ILE A 1 93 ? 5.260 -10.301 -4.001 1.00 94.06 93 ILE A O 1
ATOM 696 N N . LYS A 1 94 ? 6.793 -10.645 -2.407 1.00 92.75 94 LYS A N 1
ATOM 697 C CA . LYS A 1 94 ? 6.854 -12.109 -2.587 1.00 92.75 94 LYS A CA 1
ATOM 698 C C . LYS A 1 94 ? 5.551 -12.826 -2.214 1.00 92.75 94 LYS A C 1
ATOM 700 O O . LYS A 1 94 ? 5.351 -13.962 -2.627 1.00 92.75 94 LYS A O 1
ATOM 705 N N . ASP A 1 95 ? 4.697 -12.171 -1.429 1.00 94.44 95 ASP A N 1
ATOM 706 C CA . ASP A 1 95 ? 3.400 -12.698 -1.011 1.00 94.44 95 ASP A CA 1
ATOM 707 C C . ASP A 1 95 ? 2.307 -12.420 -2.067 1.00 94.44 95 ASP A C 1
ATOM 709 O O . ASP A 1 95 ? 1.196 -12.936 -1.946 1.00 94.44 95 ASP A O 1
ATOM 713 N N . LEU A 1 96 ? 2.608 -11.630 -3.111 1.00 93.56 96 LEU A N 1
ATOM 714 C CA . LEU A 1 96 ? 1.686 -11.341 -4.209 1.00 93.56 96 LEU A CA 1
ATOM 715 C C . LEU A 1 96 ? 1.646 -12.468 -5.256 1.00 93.56 96 LEU A C 1
ATOM 717 O O . LEU A 1 96 ? 2.667 -13.104 -5.532 1.00 93.56 96 LEU A O 1
ATOM 721 N N . PRO A 1 97 ? 0.498 -12.677 -5.931 1.00 91.50 97 PRO A N 1
ATOM 722 C CA . PRO A 1 97 ? 0.365 -13.639 -7.026 1.00 91.50 97 PRO A CA 1
ATOM 723 C C . PRO A 1 97 ? 0.981 -13.098 -8.332 1.00 91.50 97 PRO A C 1
ATOM 725 O O . PRO A 1 97 ? 0.284 -12.843 -9.318 1.00 91.50 97 PRO A O 1
ATOM 728 N N . LEU A 1 98 ? 2.304 -12.909 -8.338 1.00 94.69 98 LEU A N 1
ATOM 729 C CA . LEU A 1 98 ? 3.051 -12.243 -9.412 1.00 94.69 98 LEU A CA 1
ATOM 730 C C . LEU A 1 98 ? 2.966 -12.946 -10.775 1.00 94.69 98 LEU A C 1
ATOM 732 O O . LEU A 1 98 ? 3.138 -12.297 -11.802 1.00 94.69 98 LEU A O 1
ATOM 736 N N . ASN A 1 99 ? 2.653 -14.242 -10.809 1.00 95.44 99 ASN A N 1
ATOM 737 C CA . ASN A 1 99 ? 2.483 -15.016 -12.045 1.00 95.44 99 ASN A CA 1
ATOM 738 C C . ASN A 1 99 ? 1.183 -14.708 -12.807 1.00 95.44 99 ASN A C 1
ATOM 740 O O . ASN A 1 99 ? 0.980 -15.191 -13.921 1.00 95.44 99 ASN A O 1
ATOM 744 N N . THR A 1 100 ? 0.298 -13.905 -12.221 1.00 93.94 100 THR A N 1
ATOM 745 C CA . THR A 1 100 ? -0.918 -13.405 -12.864 1.00 93.94 100 THR A CA 1
ATOM 746 C C . THR A 1 100 ? -0.877 -11.883 -12.942 1.00 93.94 100 THR A C 1
ATOM 748 O O . THR A 1 100 ? -0.229 -11.258 -12.104 1.00 93.94 100 THR A O 1
ATOM 751 N N . PRO A 1 101 ? -1.537 -11.252 -13.932 1.00 93.31 101 PRO A N 1
ATOM 752 C CA . PRO A 1 101 ? -1.623 -9.797 -13.983 1.00 93.31 101 PRO A CA 1
ATOM 753 C C . PRO A 1 101 ? -2.198 -9.217 -12.682 1.00 93.31 101 PRO A C 1
ATOM 755 O O . PRO A 1 101 ? -3.058 -9.860 -12.071 1.00 93.31 101 PRO A O 1
ATOM 758 N N . PRO A 1 102 ? -1.788 -7.998 -12.283 1.00 92.94 102 PRO A N 1
ATOM 759 C CA . PRO A 1 102 ? -2.298 -7.371 -11.074 1.00 92.94 102 PRO A CA 1
ATOM 760 C C . PRO A 1 102 ? -3.828 -7.306 -11.106 1.00 92.94 102 PRO A C 1
ATOM 762 O O . PRO A 1 102 ? -4.408 -6.841 -12.096 1.00 92.94 102 PRO A O 1
ATOM 765 N N . PRO A 1 103 ? -4.515 -7.761 -10.044 1.00 92.12 103 PRO A N 1
ATOM 766 C CA . PRO A 1 103 ? -5.958 -7.649 -9.993 1.00 92.12 103 PRO A CA 1
ATOM 767 C C . PRO A 1 103 ? -6.356 -6.170 -9.924 1.00 92.12 103 PRO A C 1
ATOM 769 O O . PRO A 1 103 ? -5.678 -5.344 -9.305 1.00 92.12 103 PRO A O 1
ATOM 772 N N . PHE A 1 104 ? -7.489 -5.834 -10.547 1.00 90.31 104 PHE A N 1
ATOM 773 C CA . PHE A 1 104 ? -7.958 -4.447 -10.669 1.00 90.31 104 PHE A CA 1
ATOM 774 C C . PHE A 1 104 ? -7.998 -3.709 -9.323 1.00 90.31 104 PHE A C 1
ATOM 776 O O . PHE A 1 104 ? -7.556 -2.568 -9.239 1.00 90.31 104 PHE A O 1
ATOM 783 N N . TRP A 1 105 ? -8.475 -4.378 -8.270 1.00 89.44 105 TRP A N 1
ATOM 784 C CA . TRP A 1 105 ? -8.621 -3.791 -6.937 1.00 89.44 105 TRP A CA 1
ATOM 785 C C . TRP A 1 105 ? -7.287 -3.437 -6.261 1.00 89.44 105 TRP A C 1
ATOM 787 O O . TRP A 1 105 ? -7.280 -2.603 -5.370 1.00 89.44 105 TRP A O 1
ATOM 797 N N . MET A 1 106 ? -6.170 -4.051 -6.668 1.00 93.25 106 MET A N 1
ATOM 798 C CA . MET A 1 106 ? -4.845 -3.801 -6.086 1.00 93.25 106 MET A CA 1
ATOM 799 C C . MET A 1 106 ? -4.005 -2.840 -6.930 1.00 93.25 106 MET A C 1
ATOM 801 O O . MET A 1 106 ? -3.031 -2.268 -6.449 1.00 93.25 106 MET A O 1
ATOM 805 N N . THR A 1 107 ? -4.372 -2.654 -8.200 1.00 95.00 107 THR A N 1
ATOM 806 C CA . THR A 1 107 ? -3.562 -1.903 -9.168 1.00 95.00 107 THR A CA 1
ATOM 807 C C . THR A 1 107 ? -3.248 -0.492 -8.671 1.00 95.00 107 THR A C 1
ATOM 809 O O . THR A 1 107 ? -2.117 -0.034 -8.815 1.00 95.00 107 THR A O 1
ATOM 812 N N . ARG A 1 108 ? -4.221 0.190 -8.053 1.00 95.81 108 ARG A N 1
ATOM 813 C CA . ARG A 1 108 ? -4.030 1.559 -7.571 1.00 95.81 108 ARG A CA 1
ATOM 814 C C . ARG A 1 108 ? -3.147 1.619 -6.323 1.00 95.81 108 ARG A C 1
ATOM 816 O O . ARG A 1 108 ? -2.208 2.412 -6.317 1.00 95.81 108 ARG A O 1
ATOM 823 N N . GLY A 1 109 ? -3.391 0.785 -5.314 1.00 96.31 109 GLY A N 1
ATOM 824 C CA . GLY A 1 109 ? -2.507 0.671 -4.149 1.00 96.31 109 GLY A CA 1
ATOM 825 C C . GLY A 1 109 ? -1.066 0.299 -4.511 1.00 96.31 109 GLY A C 1
ATOM 826 O O . GLY A 1 109 ? -0.127 0.884 -3.978 1.00 96.31 109 GLY A O 1
ATOM 827 N N . PHE A 1 110 ? -0.878 -0.605 -5.476 1.00 97.25 110 PHE A N 1
ATOM 828 C CA . PHE A 1 110 ? 0.448 -0.967 -5.982 1.00 97.25 110 PHE A CA 1
ATOM 829 C C . PHE A 1 110 ? 1.123 0.188 -6.739 1.00 97.25 110 PHE A C 1
ATOM 831 O O . PHE A 1 110 ? 2.286 0.481 -6.485 1.00 97.25 110 PHE A O 1
ATOM 838 N N . GLU A 1 111 ? 0.398 0.900 -7.613 1.00 97.50 111 GLU A N 1
ATOM 839 C CA . GLU A 1 111 ? 0.914 2.106 -8.287 1.00 97.50 111 GLU A CA 1
ATOM 840 C C . GLU A 1 111 ? 1.380 3.153 -7.267 1.00 97.50 111 GLU A C 1
ATOM 842 O O . GLU A 1 111 ? 2.451 3.740 -7.420 1.00 97.50 111 GLU A O 1
ATOM 847 N N . LEU A 1 112 ? 0.582 3.378 -6.217 1.00 97.44 112 LEU A N 1
ATOM 848 C CA . LEU A 1 112 ? 0.955 4.265 -5.121 1.00 97.44 112 LEU A CA 1
ATOM 849 C C . LEU A 1 112 ? 2.227 3.760 -4.431 1.00 97.44 112 LEU A C 1
ATOM 851 O O . LEU A 1 112 ? 3.161 4.538 -4.324 1.00 97.44 112 LEU A O 1
ATOM 855 N N . ALA A 1 113 ? 2.330 2.477 -4.066 1.00 97.44 113 ALA A N 1
ATOM 856 C CA . ALA A 1 113 ? 3.552 1.912 -3.476 1.00 97.44 113 ALA A CA 1
ATOM 857 C C . ALA A 1 113 ? 4.802 2.179 -4.330 1.00 97.44 113 ALA A C 1
ATOM 859 O O . ALA A 1 113 ? 5.820 2.649 -3.824 1.00 97.44 113 ALA A O 1
ATOM 860 N N . CYS A 1 114 ? 4.719 1.919 -5.640 1.00 97.50 114 CYS A N 1
ATOM 861 C CA . CYS A 1 114 ? 5.820 2.164 -6.568 1.00 97.50 114 CYS A CA 1
ATOM 862 C C . CYS A 1 114 ? 6.217 3.640 -6.582 1.00 97.50 114 CYS A C 1
ATOM 864 O O . CYS A 1 114 ? 7.403 3.961 -6.582 1.00 97.50 114 CYS A O 1
ATOM 866 N N . ARG A 1 115 ? 5.234 4.540 -6.538 1.00 96.50 115 ARG A N 1
ATOM 867 C CA . ARG A 1 115 ? 5.488 5.973 -6.431 1.00 96.50 115 ARG A CA 1
ATOM 868 C C . ARG A 1 115 ? 6.168 6.335 -5.103 1.00 96.50 115 ARG A C 1
ATOM 870 O O . ARG A 1 115 ? 7.102 7.124 -5.135 1.00 96.50 115 ARG A O 1
ATOM 877 N N . MET A 1 116 ? 5.787 5.723 -3.971 1.00 96.25 116 MET A N 1
ATOM 878 C CA . MET A 1 116 ? 6.453 5.919 -2.658 1.00 96.25 116 MET A CA 1
ATOM 879 C C . MET A 1 116 ? 7.922 5.571 -2.734 1.00 96.25 116 MET A C 1
ATOM 881 O O . MET A 1 116 ? 8.758 6.323 -2.245 1.00 96.25 116 MET A O 1
ATOM 885 N N . LEU A 1 117 ? 8.236 4.459 -3.383 1.00 96.81 117 LEU A N 1
ATOM 886 C CA . LEU A 1 117 ? 9.610 4.007 -3.521 1.00 96.81 117 LEU A CA 1
ATOM 887 C C . LEU A 1 117 ? 10.405 4.920 -4.460 1.00 96.81 117 LEU A C 1
ATOM 889 O O . LEU A 1 117 ? 11.546 5.250 -4.145 1.00 96.81 117 LEU A O 1
ATOM 893 N N . ALA A 1 118 ? 9.791 5.383 -5.552 1.00 96.31 118 ALA A N 1
ATOM 894 C CA . ALA A 1 118 ? 10.416 6.300 -6.507 1.00 96.31 118 ALA A CA 1
ATOM 895 C C . ALA A 1 118 ? 10.682 7.697 -5.920 1.00 96.31 118 ALA A C 1
ATOM 897 O O . ALA A 1 118 ? 11.699 8.320 -6.213 1.00 96.31 118 ALA A O 1
ATOM 898 N N . GLU A 1 119 ? 9.771 8.197 -5.085 1.00 94.88 119 GLU A N 1
ATOM 899 C CA . GLU A 1 119 ? 9.887 9.496 -4.407 1.00 94.88 119 GLU A CA 1
ATOM 900 C C . GLU A 1 119 ? 10.724 9.411 -3.119 1.00 94.88 119 GLU A C 1
ATOM 902 O O . GLU A 1 119 ? 11.045 10.436 -2.518 1.00 94.88 119 GLU A O 1
ATOM 907 N N . SER A 1 120 ? 11.104 8.204 -2.687 1.00 93.50 120 SER A N 1
ATOM 908 C CA . SER A 1 120 ? 11.903 8.011 -1.480 1.00 93.50 120 SER A CA 1
ATOM 909 C C . SER A 1 120 ? 13.316 8.588 -1.618 1.00 93.50 120 SER A C 1
ATOM 911 O O . SER A 1 120 ? 13.825 8.845 -2.714 1.00 93.50 120 SER A O 1
ATOM 913 N N . SER A 1 121 ? 13.999 8.747 -0.484 1.00 88.94 121 SER A N 1
ATOM 914 C CA . SER A 1 121 ? 15.404 9.163 -0.460 1.00 88.94 121 SER A CA 1
ATOM 915 C C . SER A 1 121 ? 16.366 8.115 -1.034 1.00 88.94 121 SER A C 1
ATOM 917 O O . SER A 1 121 ? 17.523 8.440 -1.280 1.00 88.94 121 SER A O 1
ATOM 919 N N . SER A 1 122 ? 15.918 6.876 -1.261 1.00 92.31 122 SER A N 1
ATOM 920 C CA . SER A 1 122 ? 16.739 5.817 -1.849 1.00 92.31 122 SER A CA 1
ATOM 921 C C . SER A 1 122 ? 16.611 5.812 -3.372 1.00 92.31 122 SER A C 1
ATOM 923 O O . SER A 1 122 ? 15.533 5.573 -3.913 1.00 92.31 122 SER A O 1
ATOM 925 N N . ASP A 1 123 ? 17.731 6.011 -4.067 1.00 90.69 123 ASP A N 1
ATOM 926 C CA . ASP A 1 123 ? 17.806 5.874 -5.530 1.00 90.69 123 ASP A CA 1
ATOM 927 C C . ASP A 1 123 ? 17.634 4.416 -5.993 1.00 90.69 123 ASP A C 1
ATOM 929 O O . ASP A 1 123 ? 17.314 4.164 -7.148 1.00 90.69 123 ASP A O 1
ATOM 933 N N . GLU A 1 124 ? 17.813 3.444 -5.100 1.00 93.81 124 GLU A N 1
ATOM 934 C CA . GLU A 1 124 ? 17.845 2.014 -5.430 1.00 93.81 124 GLU A CA 1
ATOM 935 C C . GLU A 1 124 ? 16.498 1.318 -5.195 1.00 93.81 124 GLU A C 1
ATOM 937 O O . GLU A 1 124 ? 16.236 0.263 -5.774 1.00 93.81 124 GLU A O 1
ATOM 942 N N . ALA A 1 125 ? 15.623 1.903 -4.372 1.00 94.69 125 ALA A N 1
ATOM 943 C CA . ALA A 1 125 ? 14.376 1.274 -3.944 1.00 94.69 125 ALA A CA 1
ATOM 944 C C . ALA A 1 125 ? 13.424 0.970 -5.114 1.00 94.69 125 ALA A C 1
ATOM 946 O O . ALA A 1 125 ? 12.940 -0.156 -5.248 1.00 94.69 125 ALA A O 1
ATOM 947 N N . TRP A 1 126 ? 13.166 1.955 -5.980 1.00 96.75 126 TRP A N 1
ATOM 948 C CA . TRP A 1 126 ? 12.301 1.758 -7.145 1.00 96.75 126 TRP A CA 1
ATOM 949 C C . TRP A 1 126 ? 12.953 0.902 -8.247 1.00 96.75 126 TRP A C 1
ATOM 951 O O . TRP A 1 126 ? 12.305 -0.057 -8.678 1.00 96.75 126 TRP A O 1
ATOM 961 N N . PRO A 1 127 ? 14.220 1.129 -8.662 1.00 95.50 127 PRO A N 1
ATOM 962 C CA . PRO A 1 127 ? 14.887 0.243 -9.621 1.00 95.50 127 PRO A CA 1
ATOM 963 C C . PRO A 1 127 ? 14.964 -1.212 -9.146 1.00 95.50 127 PRO A C 1
ATOM 965 O O . PRO A 1 127 ? 14.664 -2.132 -9.908 1.00 95.50 127 PRO A O 1
ATOM 968 N N . GLY A 1 128 ? 15.288 -1.432 -7.868 1.00 94.94 128 GLY A N 1
ATOM 969 C CA . GLY A 1 128 ? 15.332 -2.763 -7.266 1.00 94.94 128 GLY A CA 1
ATOM 970 C C . GLY A 1 128 ? 13.971 -3.459 -7.281 1.00 94.94 128 GLY A C 1
ATOM 971 O O . GLY A 1 128 ? 13.893 -4.659 -7.550 1.00 94.94 128 GLY A O 1
ATOM 972 N N . LEU A 1 129 ? 12.882 -2.714 -7.061 1.00 95.81 129 LEU A N 1
ATOM 973 C CA . LEU A 1 129 ? 11.527 -3.233 -7.232 1.00 95.81 129 LEU A CA 1
ATOM 974 C C . LEU A 1 129 ? 11.250 -3.615 -8.691 1.00 95.81 129 LEU A C 1
ATOM 976 O O . LEU A 1 129 ? 10.764 -4.719 -8.939 1.00 95.81 129 LEU A O 1
ATOM 980 N N . LEU A 1 130 ? 11.551 -2.733 -9.651 1.00 95.81 130 LEU A N 1
ATOM 981 C CA . LEU A 1 130 ? 11.274 -2.993 -11.065 1.00 95.81 130 LEU A CA 1
ATOM 982 C C . LEU A 1 130 ? 12.021 -4.236 -11.560 1.00 95.81 130 LEU A C 1
ATOM 984 O O . LEU A 1 130 ? 11.411 -5.088 -12.195 1.00 95.81 130 LEU A O 1
ATOM 988 N N . MET A 1 131 ? 13.292 -4.405 -11.191 1.00 94.06 131 MET A N 1
ATOM 989 C CA . MET A 1 131 ? 14.068 -5.595 -11.563 1.00 94.06 131 MET A CA 1
ATOM 990 C C . MET A 1 131 ? 13.435 -6.896 -11.056 1.00 94.06 131 MET A C 1
ATOM 992 O O . MET A 1 131 ? 13.460 -7.909 -11.750 1.00 94.06 131 MET A O 1
ATOM 996 N N . ARG A 1 132 ? 12.831 -6.884 -9.860 1.00 94.75 132 ARG A N 1
ATOM 997 C CA . ARG A 1 132 ? 12.090 -8.045 -9.334 1.00 94.75 132 ARG A CA 1
ATOM 998 C C . ARG A 1 132 ? 10.833 -8.330 -10.156 1.00 94.75 132 ARG A C 1
ATOM 1000 O O . ARG A 1 132 ? 10.469 -9.490 -10.315 1.00 94.75 132 ARG A O 1
ATOM 1007 N N . LEU A 1 133 ? 10.177 -7.289 -10.668 1.00 95.25 133 LEU A N 1
ATOM 1008 C CA . LEU A 1 133 ? 8.964 -7.389 -11.487 1.00 95.25 133 LEU A CA 1
ATOM 1009 C C . LEU A 1 133 ? 9.231 -7.782 -12.942 1.00 95.25 133 LEU A C 1
ATOM 1011 O O . LEU A 1 133 ? 8.343 -8.320 -13.596 1.00 95.25 133 LEU A O 1
ATOM 1015 N N . GLU A 1 134 ? 10.433 -7.513 -13.440 1.00 93.44 134 GLU A N 1
ATOM 1016 C CA . GLU A 1 134 ? 10.927 -7.973 -14.744 1.00 93.44 134 GLU A CA 1
ATOM 1017 C C . GLU A 1 134 ? 11.492 -9.406 -14.681 1.00 93.44 134 GLU A C 1
ATOM 1019 O O . GLU A 1 134 ? 11.923 -9.954 -15.695 1.00 93.44 134 GLU A O 1
ATOM 1024 N N . GLY A 1 135 ? 11.487 -10.026 -13.496 1.00 92.25 135 GLY A N 1
ATOM 1025 C CA . GLY A 1 135 ? 11.958 -11.389 -13.282 1.00 92.25 135 GLY A CA 1
ATOM 1026 C C . GLY A 1 135 ? 11.128 -12.452 -14.009 1.00 92.25 135 GLY A C 1
ATOM 1027 O O . GLY A 1 135 ? 9.948 -12.275 -14.322 1.00 92.25 135 GLY A O 1
ATOM 1028 N N . GLU A 1 136 ? 11.751 -13.606 -14.248 1.00 91.81 136 GLU A N 1
ATOM 1029 C CA . GLU A 1 136 ? 11.096 -14.740 -14.900 1.00 91.81 136 GLU A CA 1
ATOM 1030 C C . GLU A 1 136 ? 9.859 -15.210 -14.117 1.00 91.81 136 GLU A C 1
ATOM 1032 O O . GLU A 1 136 ? 9.858 -15.295 -12.888 1.00 91.81 136 GLU A O 1
ATOM 1037 N N . GLY A 1 137 ? 8.784 -15.526 -14.843 1.00 92.00 137 GLY A N 1
ATOM 1038 C CA . GLY A 1 137 ? 7.531 -15.994 -14.252 1.00 92.00 137 GLY A CA 1
ATOM 1039 C C . GLY A 1 137 ? 6.644 -14.890 -13.669 1.00 92.00 137 GLY A C 1
ATOM 1040 O O . GLY A 1 137 ? 5.552 -15.209 -13.198 1.00 92.00 137 GLY A O 1
ATOM 1041 N N . VAL A 1 138 ? 7.051 -13.616 -13.732 1.00 96.00 138 VAL A N 1
ATOM 1042 C CA . VAL A 1 138 ? 6.210 -12.469 -13.360 1.00 96.00 138 VAL A CA 1
ATOM 1043 C C . VAL A 1 138 ? 5.403 -11.983 -14.567 1.00 96.00 138 VAL A C 1
ATOM 1045 O O . VAL A 1 138 ? 5.910 -11.834 -15.678 1.00 96.00 138 VAL A O 1
ATOM 1048 N N . ALA A 1 139 ? 4.114 -11.723 -14.366 1.00 95.19 139 ALA A N 1
ATOM 1049 C CA . ALA A 1 139 ? 3.261 -11.148 -15.393 1.00 95.19 139 ALA A CA 1
ATOM 1050 C C . ALA A 1 139 ? 3.653 -9.684 -15.664 1.00 95.19 139 ALA A C 1
ATOM 1052 O O . ALA A 1 139 ? 3.650 -8.849 -14.758 1.00 95.19 139 ALA A O 1
ATOM 1053 N N . SER A 1 140 ? 3.880 -9.337 -16.934 1.00 90.19 140 SER A N 1
ATOM 1054 C CA . SER A 1 140 ? 4.362 -8.008 -17.362 1.00 90.19 140 SER A CA 1
ATOM 1055 C C . SER A 1 140 ? 3.485 -6.822 -16.936 1.00 90.19 140 SER A C 1
ATOM 1057 O O . SER A 1 140 ? 3.950 -5.685 -16.880 1.00 90.19 140 SER A O 1
ATOM 1059 N N . GLY A 1 141 ? 2.218 -7.071 -16.586 1.00 93.50 141 GLY A N 1
ATOM 1060 C CA . GLY A 1 141 ? 1.323 -6.050 -16.043 1.00 93.50 141 GLY A CA 1
ATOM 1061 C C . GLY A 1 141 ? 1.858 -5.385 -14.771 1.00 93.50 141 GLY A C 1
ATOM 1062 O O . GLY A 1 141 ? 1.624 -4.195 -14.587 1.00 93.50 141 GLY A O 1
ATOM 1063 N N . TRP A 1 142 ? 2.606 -6.101 -13.926 1.00 96.75 142 TRP A N 1
ATOM 1064 C CA . TRP A 1 142 ? 3.177 -5.529 -12.702 1.00 96.75 142 TRP A CA 1
ATOM 1065 C C . TRP A 1 142 ? 4.275 -4.504 -12.994 1.00 96.75 142 TRP A C 1
ATOM 1067 O O . TRP A 1 142 ? 4.210 -3.384 -12.485 1.00 96.75 142 TRP A O 1
ATOM 1077 N N . ALA A 1 143 ? 5.230 -4.852 -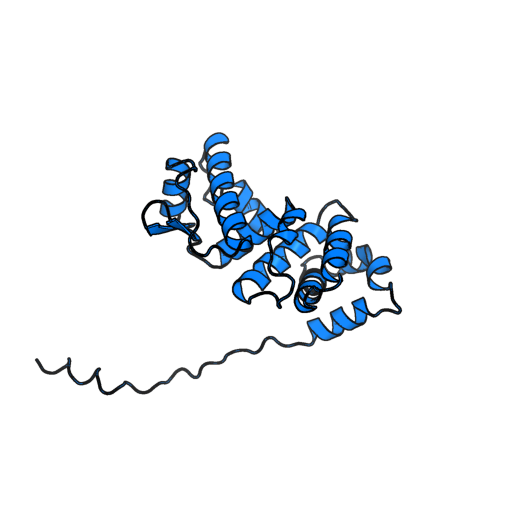13.863 1.00 95.75 143 ALA A N 1
ATOM 1078 C CA . ALA A 1 143 ? 6.271 -3.930 -14.318 1.00 95.75 143 ALA A CA 1
ATOM 1079 C C . ALA A 1 143 ? 5.654 -2.697 -15.001 1.00 95.75 143 ALA A C 1
ATOM 1081 O O . ALA A 1 143 ? 6.029 -1.564 -14.705 1.00 95.75 143 ALA A O 1
ATOM 1082 N N . GLY A 1 144 ? 4.612 -2.899 -15.818 1.00 95.06 144 GLY A N 1
ATOM 1083 C CA . GLY A 1 144 ? 3.859 -1.804 -16.428 1.00 95.06 144 GLY A CA 1
ATOM 1084 C C . GLY A 1 144 ? 3.271 -0.822 -15.407 1.00 95.06 144 GLY A C 1
ATOM 1085 O O . GLY A 1 144 ? 3.351 0.388 -15.616 1.00 95.06 144 GLY A O 1
ATOM 1086 N N . VAL A 1 145 ? 2.720 -1.306 -14.286 1.00 96.56 145 VAL A N 1
ATOM 1087 C CA . VAL A 1 145 ? 2.200 -0.437 -13.210 1.00 96.56 145 VAL A CA 1
ATOM 1088 C C . VAL A 1 145 ? 3.328 0.316 -12.496 1.00 96.56 145 VAL A C 1
ATOM 1090 O O . VAL A 1 145 ? 3.173 1.503 -12.211 1.00 96.56 145 VAL A O 1
ATOM 1093 N N . ALA A 1 146 ? 4.470 -0.331 -12.251 1.00 96.69 146 ALA A N 1
ATOM 1094 C CA . ALA A 1 146 ? 5.628 0.319 -11.635 1.00 96.69 146 ALA A CA 1
ATOM 1095 C C . ALA A 1 146 ? 6.203 1.446 -12.509 1.00 96.69 146 ALA A C 1
ATOM 1097 O O . ALA A 1 146 ? 6.552 2.508 -11.993 1.00 96.69 146 ALA A O 1
ATOM 1098 N N . LEU A 1 147 ? 6.231 1.243 -13.828 1.00 95.06 147 LEU A N 1
ATOM 1099 C CA . LEU A 1 147 ? 6.609 2.244 -14.826 1.00 95.06 147 LEU A CA 1
ATOM 1100 C C . LEU A 1 147 ? 5.594 3.402 -14.888 1.00 95.06 147 LEU A C 1
ATOM 1102 O O . LEU A 1 147 ? 5.964 4.574 -14.803 1.00 95.06 147 LEU A O 1
ATOM 1106 N N . LEU A 1 148 ? 4.294 3.091 -14.954 1.00 93.50 148 LEU A N 1
ATOM 1107 C CA . LEU A 1 148 ? 3.203 4.079 -14.901 1.00 93.50 148 LEU A CA 1
ATOM 1108 C C . LEU A 1 148 ? 3.285 5.002 -13.686 1.00 93.50 148 LEU A C 1
ATOM 1110 O O . LEU A 1 148 ? 2.907 6.170 -13.785 1.00 93.50 148 LEU A O 1
ATOM 1114 N N . ALA A 1 149 ? 3.729 4.479 -12.543 1.00 95.75 149 ALA A N 1
ATOM 1115 C CA . ALA A 1 149 ? 3.803 5.231 -11.301 1.00 95.75 149 ALA A CA 1
ATOM 1116 C C . ALA A 1 149 ? 4.711 6.466 -11.416 1.00 95.75 149 ALA A C 1
ATOM 1118 O O . ALA A 1 149 ? 4.355 7.504 -10.856 1.00 95.75 149 ALA A O 1
ATOM 1119 N N . LEU A 1 150 ? 5.807 6.382 -12.187 1.00 95.31 150 LEU A N 1
ATOM 1120 C CA . LEU A 1 150 ? 6.700 7.516 -12.456 1.00 95.31 150 LEU A CA 1
ATOM 1121 C C . LEU A 1 150 ? 5.976 8.612 -13.241 1.00 95.31 150 LEU A C 1
ATOM 1123 O O . LEU A 1 150 ? 5.914 9.758 -12.809 1.00 95.31 150 LEU A O 1
ATOM 1127 N N . VAL A 1 151 ? 5.350 8.242 -14.360 1.00 93.56 151 VAL A N 1
ATOM 1128 C CA . VAL A 1 151 ? 4.674 9.189 -15.267 1.00 93.56 151 VAL A CA 1
ATOM 1129 C C . VAL A 1 151 ? 3.453 9.833 -14.611 1.00 93.56 151 VAL A C 1
ATOM 1131 O O . VAL A 1 151 ? 3.088 10.961 -14.928 1.00 93.56 151 VAL A O 1
ATOM 1134 N N . ARG A 1 152 ? 2.789 9.116 -13.699 1.00 91.81 152 ARG A N 1
ATOM 1135 C CA . ARG A 1 152 ? 1.606 9.607 -12.979 1.00 91.81 152 ARG A CA 1
ATOM 1136 C C . ARG A 1 152 ? 1.954 10.341 -11.684 1.00 91.81 152 ARG A C 1
ATOM 1138 O O . ARG A 1 152 ? 1.020 10.773 -10.995 1.00 91.81 152 ARG A O 1
ATOM 1145 N N . SER A 1 153 ? 3.231 10.418 -11.310 1.00 93.19 153 SER A N 1
ATOM 1146 C CA . SER A 1 153 ? 3.679 11.225 -10.177 1.00 93.19 153 SER A CA 1
ATOM 1147 C C . SER A 1 153 ? 3.513 12.712 -10.487 1.00 93.19 153 SER A C 1
ATOM 1149 O O . SER A 1 153 ? 3.629 13.150 -11.628 1.00 93.19 153 SER A O 1
ATOM 1151 N N . GLU A 1 154 ? 3.247 13.497 -9.448 1.00 93.00 154 GLU A N 1
ATOM 1152 C CA . GLU A 1 154 ? 3.303 14.959 -9.522 1.00 93.00 154 GLU A CA 1
ATOM 1153 C C . GLU A 1 154 ? 4.738 15.477 -9.732 1.00 93.00 154 GLU A C 1
ATOM 1155 O O . GLU A 1 154 ? 4.929 16.589 -10.213 1.00 93.00 154 GLU A O 1
ATOM 1160 N N . HIS A 1 155 ? 5.736 14.634 -9.458 1.00 93.25 155 HIS A N 1
ATOM 1161 C CA . HIS A 1 155 ? 7.161 14.879 -9.659 1.00 93.25 155 HIS A CA 1
ATOM 1162 C C . HIS A 1 155 ? 7.713 14.148 -10.896 1.00 93.25 155 HIS A C 1
ATOM 1164 O O . HIS A 1 155 ? 8.900 13.836 -10.941 1.00 93.25 155 HIS A O 1
ATOM 1170 N N . ALA A 1 156 ? 6.867 13.840 -11.889 1.00 93.88 156 ALA A N 1
ATOM 1171 C CA . ALA A 1 156 ? 7.233 12.989 -13.024 1.00 93.88 156 ALA A CA 1
ATOM 1172 C C . ALA A 1 156 ? 8.510 13.440 -13.750 1.00 93.88 156 ALA A C 1
ATOM 1174 O O . ALA A 1 156 ? 9.370 12.605 -13.991 1.00 93.88 156 ALA A O 1
ATOM 1175 N N . GLU A 1 157 ? 8.665 14.733 -14.055 1.00 93.81 157 GLU A N 1
ATOM 1176 C CA . GLU A 1 157 ? 9.874 15.252 -14.720 1.00 93.81 157 GLU A CA 1
ATOM 1177 C C . GLU A 1 157 ? 11.132 14.950 -13.897 1.00 93.81 157 GLU A C 1
ATOM 1179 O O . GLU A 1 157 ? 12.064 14.321 -14.387 1.00 93.81 157 GLU A O 1
ATOM 1184 N N . THR A 1 158 ? 11.110 15.285 -12.605 1.00 95.19 158 THR A N 1
ATOM 1185 C CA . THR A 1 158 ? 12.223 15.019 -11.687 1.00 95.19 158 THR A CA 1
ATOM 1186 C C . THR A 1 158 ? 12.531 13.529 -11.560 1.00 95.19 158 THR A C 1
ATOM 1188 O O . THR A 1 158 ? 13.696 13.147 -11.509 1.00 95.19 158 THR A O 1
ATOM 1191 N N . LEU A 1 159 ? 11.508 12.674 -11.498 1.00 95.06 159 LEU A N 1
ATOM 1192 C CA . LEU A 1 159 ? 11.694 11.229 -11.371 1.00 95.06 159 LEU A CA 1
ATOM 1193 C C . LEU A 1 159 ? 12.198 10.586 -12.667 1.00 95.06 159 LEU A C 1
ATOM 1195 O O . LEU A 1 159 ? 13.006 9.662 -12.605 1.00 95.06 159 LEU A O 1
ATOM 1199 N N . LEU A 1 160 ? 11.736 11.053 -13.828 1.00 94.12 160 LEU A N 1
ATOM 1200 C CA . LEU A 1 160 ? 12.218 10.575 -15.123 1.00 94.12 160 LEU A CA 1
ATOM 1201 C C . LEU A 1 160 ? 13.684 10.957 -15.323 1.00 94.12 160 LEU A C 1
ATOM 1203 O O . LEU A 1 160 ? 14.467 10.088 -15.685 1.00 94.12 160 LEU A O 1
ATOM 1207 N N . ASP A 1 161 ? 14.072 12.187 -14.981 1.00 94.00 161 ASP A N 1
ATOM 1208 C CA . ASP A 1 161 ? 15.476 12.613 -15.009 1.00 94.00 161 ASP A CA 1
ATOM 1209 C C . ASP A 1 161 ? 16.329 11.804 -14.018 1.00 94.00 161 ASP A C 1
ATOM 1211 O O . ASP A 1 161 ? 17.425 11.351 -14.349 1.00 94.00 161 ASP A O 1
ATOM 1215 N N . ARG A 1 162 ? 15.814 11.566 -12.802 1.00 94.44 162 ARG A N 1
ATOM 1216 C CA . ARG A 1 162 ? 16.492 10.772 -11.762 1.00 94.44 162 ARG A CA 1
ATOM 1217 C C . ARG A 1 162 ? 16.794 9.347 -12.225 1.00 94.44 162 ARG A C 1
ATOM 1219 O O . ARG A 1 162 ? 17.855 8.818 -11.905 1.00 94.44 162 ARG A O 1
ATOM 1226 N N . TYR A 1 163 ? 15.864 8.723 -12.948 1.00 94.50 163 TYR A N 1
ATOM 1227 C CA . TYR A 1 163 ? 15.969 7.327 -13.376 1.00 94.50 163 TYR A CA 1
ATOM 1228 C C . TYR A 1 163 ? 16.343 7.149 -14.853 1.00 94.50 163 TYR A C 1
ATOM 1230 O O . TYR A 1 163 ? 16.365 6.012 -15.321 1.00 94.50 163 TYR A O 1
ATOM 1238 N N . ASP A 1 164 ? 16.689 8.220 -15.572 1.00 91.19 164 ASP A N 1
ATOM 1239 C CA . ASP A 1 164 ? 16.966 8.218 -17.017 1.00 91.19 164 ASP A CA 1
ATOM 1240 C C . ASP A 1 164 ? 17.962 7.123 -17.421 1.00 91.19 164 ASP A C 1
ATOM 1242 O O . ASP A 1 164 ? 17.658 6.245 -18.230 1.00 91.19 164 ASP A O 1
ATOM 1246 N N . ALA A 1 165 ? 19.114 7.082 -16.745 1.00 88.56 165 ALA A N 1
ATOM 1247 C CA . ALA A 1 165 ? 20.153 6.093 -17.017 1.00 88.56 165 ALA A CA 1
ATOM 1248 C C . ALA A 1 165 ? 19.662 4.644 -16.865 1.00 88.56 165 ALA A C 1
ATOM 1250 O O . ALA A 1 165 ? 20.117 3.775 -17.599 1.00 88.56 165 ALA A O 1
ATOM 1251 N N . PHE A 1 166 ? 18.742 4.377 -15.934 1.00 89.94 166 PHE A N 1
ATOM 1252 C CA . PHE A 1 166 ? 18.169 3.049 -15.711 1.00 89.94 166 PHE A CA 1
ATOM 1253 C C . PHE A 1 166 ? 17.048 2.724 -16.713 1.00 89.94 166 PHE A C 1
ATOM 1255 O O . PHE A 1 166 ? 16.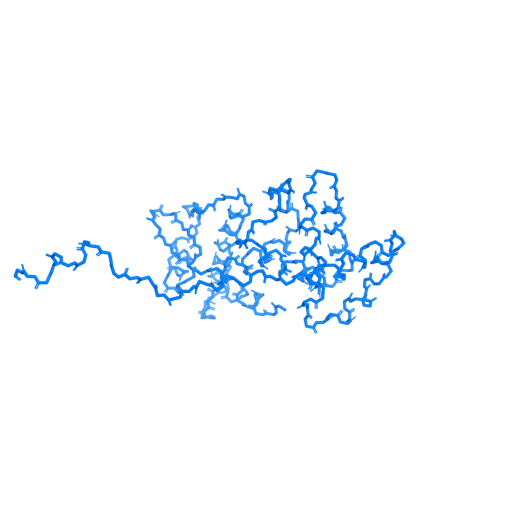949 1.591 -17.186 1.00 89.94 166 PHE A O 1
ATOM 1262 N N . LEU A 1 167 ? 16.233 3.715 -17.083 1.00 87.00 167 LEU A N 1
ATOM 1263 C CA . LEU A 1 167 ? 15.162 3.583 -18.077 1.00 87.00 167 LEU A CA 1
ATOM 1264 C C . LEU A 1 167 ? 15.697 3.355 -19.500 1.00 87.00 167 LEU A C 1
ATOM 1266 O O . LEU A 1 167 ? 15.037 2.692 -20.301 1.00 87.00 167 LEU A O 1
ATOM 1270 N N . LEU A 1 168 ? 16.889 3.870 -19.800 1.00 81.88 168 LEU A N 1
ATOM 1271 C CA . LEU A 1 168 ? 17.552 3.733 -21.099 1.00 81.88 168 LEU A CA 1
ATOM 1272 C C . LEU A 1 168 ? 18.365 2.439 -21.259 1.00 81.88 168 LEU A C 1
ATOM 1274 O O . LEU A 1 168 ? 18.826 2.145 -22.363 1.00 81.88 168 LEU A O 1
ATOM 1278 N N . VAL A 1 169 ? 18.531 1.640 -20.198 1.00 73.62 169 VAL A N 1
ATOM 1279 C CA . VAL A 1 169 ? 19.144 0.305 -20.308 1.00 73.62 169 VAL A CA 1
ATOM 1280 C C . VAL A 1 169 ? 18.260 -0.593 -21.187 1.00 73.62 169 VAL A C 1
ATOM 1282 O O . VAL A 1 169 ? 17.042 -0.586 -21.019 1.00 73.62 169 VAL A O 1
ATOM 1285 N N . ASP A 1 170 ? 18.890 -1.405 -22.050 1.00 59.59 170 ASP A N 1
ATOM 1286 C CA . ASP A 1 170 ? 18.258 -2.307 -23.040 1.00 59.59 170 ASP A CA 1
ATOM 1287 C C . ASP A 1 170 ? 17.693 -1.589 -24.286 1.00 59.59 170 ASP A C 1
ATOM 1289 O O . ASP A 1 170 ? 16.512 -1.701 -24.604 1.00 59.59 170 ASP A O 1
ATOM 1293 N N . ASP A 1 171 ? 18.525 -0.782 -24.964 1.00 56.38 171 ASP A N 1
ATOM 1294 C CA . ASP A 1 171 ? 18.182 -0.027 -26.189 1.00 56.38 171 ASP A CA 1
ATOM 1295 C C . ASP A 1 171 ? 16.873 0.797 -26.093 1.00 56.38 171 ASP A C 1
ATOM 1297 O O . ASP A 1 171 ? 16.164 1.012 -27.078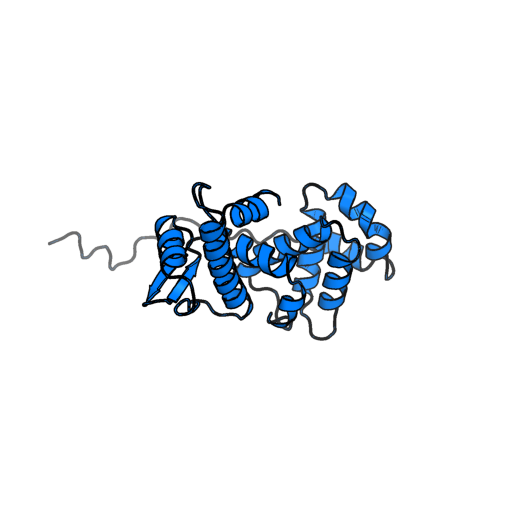 1.00 56.38 171 ASP A O 1
ATOM 1301 N N . GLY A 1 172 ? 16.532 1.278 -24.891 1.00 59.22 172 GLY A N 1
ATOM 1302 C CA . GLY A 1 172 ? 15.306 2.042 -24.638 1.00 59.22 172 GLY A CA 1
ATOM 1303 C C . GLY A 1 172 ? 14.024 1.201 -24.537 1.00 59.22 172 GLY A C 1
ATOM 1304 O O . GLY A 1 172 ? 12.927 1.765 -24.589 1.00 59.22 172 GLY A O 1
ATOM 1305 N N . GLY A 1 173 ? 14.121 -0.121 -24.356 1.00 66.94 173 GLY A N 1
ATOM 1306 C CA . GLY A 1 173 ? 12.973 -1.025 -24.212 1.00 66.94 173 GLY A CA 1
ATOM 1307 C C . GLY A 1 173 ? 12.006 -0.616 -23.094 1.00 66.94 173 GLY A C 1
ATOM 1308 O O . GLY A 1 173 ? 10.796 -0.532 -23.316 1.00 66.94 173 GLY A O 1
ATOM 1309 N N . ARG A 1 174 ? 12.523 -0.231 -21.919 1.00 72.06 174 ARG A N 1
ATOM 1310 C CA . ARG A 1 174 ? 11.688 0.226 -20.786 1.00 72.06 174 ARG A CA 1
ATOM 1311 C C . ARG A 1 174 ? 10.997 1.565 -21.061 1.00 72.06 174 ARG A C 1
ATOM 1313 O O . ARG A 1 174 ? 9.855 1.779 -20.651 1.00 72.06 174 ARG A O 1
ATOM 1320 N N . GLN A 1 175 ? 11.649 2.461 -21.800 1.00 60.16 175 GLN A N 1
ATOM 1321 C CA . GLN A 1 175 ? 11.069 3.742 -22.216 1.00 60.16 175 GLN A CA 1
ATOM 1322 C C . GLN A 1 175 ? 10.012 3.585 -23.320 1.00 60.16 175 GLN A C 1
ATOM 1324 O O . GLN A 1 175 ? 8.997 4.298 -23.339 1.00 60.16 175 GLN A O 1
ATOM 1329 N N . HIS A 1 176 ? 10.192 2.610 -24.209 1.00 61.16 176 HIS A N 1
ATOM 1330 C CA . HIS A 1 176 ? 9.162 2.202 -25.157 1.00 61.16 176 HIS A CA 1
ATOM 1331 C C . HIS A 1 176 ? 7.927 1.648 -24.425 1.00 61.16 176 HIS A C 1
ATOM 1333 O O . HIS A 1 176 ? 6.797 2.043 -24.733 1.00 61.16 176 HIS A O 1
ATOM 1339 N N . ASP A 1 177 ? 8.122 0.820 -23.398 1.00 70.75 177 ASP A N 1
ATOM 1340 C CA . ASP A 1 177 ? 7.026 0.291 -22.583 1.00 70.75 177 ASP A CA 1
ATOM 1341 C C . ASP A 1 177 ? 6.289 1.391 -21.811 1.00 70.75 177 ASP A C 1
ATOM 1343 O O . ASP A 1 177 ? 5.058 1.422 -21.831 1.00 70.75 177 ASP A O 1
ATOM 1347 N N . LEU A 1 178 ? 6.997 2.373 -21.242 1.00 66.31 178 LEU A N 1
ATOM 1348 C CA . LEU A 1 178 ? 6.386 3.581 -20.666 1.00 66.31 178 LEU A CA 1
ATOM 1349 C C . LEU A 1 178 ? 5.447 4.283 -21.661 1.00 66.31 178 LEU A C 1
ATOM 1351 O O . LEU A 1 178 ? 4.300 4.609 -21.331 1.00 66.31 178 LEU A O 1
ATOM 1355 N N . SER A 1 179 ? 5.903 4.462 -22.902 1.00 61.25 179 SER A N 1
ATOM 1356 C CA . SER A 1 179 ? 5.132 5.102 -23.977 1.00 61.25 179 SER A CA 1
ATOM 1357 C C . SER A 1 179 ? 3.901 4.277 -24.376 1.00 61.25 179 SER A C 1
ATOM 1359 O O . SER A 1 179 ? 2.801 4.814 -24.571 1.00 61.25 179 SER A O 1
ATOM 1361 N N . GLY A 1 180 ? 4.054 2.953 -24.448 1.00 62.41 180 GLY A N 1
ATOM 1362 C CA . GLY A 1 180 ? 2.980 2.015 -24.769 1.00 62.41 180 GLY A CA 1
ATOM 1363 C C . GLY A 1 180 ? 1.941 1.879 -23.656 1.00 62.41 180 GLY A C 1
ATOM 1364 O O . GLY A 1 180 ? 0.754 1.695 -23.937 1.00 62.41 180 GLY A O 1
ATOM 1365 N N . VAL A 1 181 ? 2.350 1.988 -22.394 1.00 62.19 181 VAL A N 1
ATOM 1366 C CA . VAL A 1 181 ? 1.448 1.910 -21.245 1.00 62.19 181 VAL A CA 1
ATOM 1367 C C . VAL A 1 181 ? 0.711 3.240 -21.027 1.00 62.19 181 VAL A C 1
ATOM 1369 O O . VAL A 1 181 ? -0.500 3.222 -20.812 1.00 62.19 181 VAL A O 1
ATOM 1372 N N . SER A 1 182 ? 1.378 4.387 -21.200 1.00 56.62 182 SER A N 1
ATOM 1373 C CA . SER A 1 182 ? 0.741 5.719 -21.193 1.00 56.62 182 SER A CA 1
ATOM 1374 C C . SER A 1 182 ? -0.352 5.854 -22.272 1.00 56.62 182 SER A C 1
ATOM 1376 O O . SER A 1 182 ? -1.405 6.454 -22.049 1.00 56.62 182 SER A O 1
ATOM 1378 N N . SER A 1 183 ? -0.159 5.205 -23.426 1.00 47.50 183 SER A N 1
ATOM 1379 C CA . SER A 1 183 ? -1.099 5.235 -24.557 1.00 47.50 183 SER A CA 1
ATOM 1380 C C . SER A 1 183 ? -2.328 4.323 -24.395 1.00 47.50 183 SER A C 1
ATOM 1382 O O . SER A 1 183 ? -3.331 4.500 -25.100 1.00 47.50 183 SER A O 1
ATOM 1384 N N . ARG A 1 184 ? -2.308 3.348 -23.472 1.00 47.94 184 ARG A N 1
ATOM 1385 C CA . ARG A 1 184 ? -3.453 2.455 -23.224 1.00 47.94 184 ARG A CA 1
ATOM 1386 C C . ARG A 1 184 ? -4.512 3.174 -22.390 1.00 47.94 184 ARG A C 1
ATOM 1388 O O . ARG A 1 184 ? -4.506 3.144 -21.163 1.00 47.94 184 ARG A O 1
ATOM 1395 N N . ARG A 1 185 ? -5.486 3.782 -23.075 1.00 38.12 185 ARG A N 1
ATOM 1396 C CA . ARG A 1 185 ? -6.733 4.250 -22.451 1.00 38.12 185 ARG A CA 1
ATOM 1397 C C . ARG A 1 185 ? -7.388 3.109 -21.665 1.00 38.12 185 ARG A C 1
ATOM 1399 O O . ARG A 1 185 ? -7.762 2.088 -22.239 1.00 38.12 185 ARG A O 1
ATOM 1406 N N . ILE A 1 186 ? -7.576 3.331 -20.365 1.00 37.88 186 ILE A N 1
ATOM 1407 C CA . ILE A 1 186 ? -8.438 2.525 -19.494 1.00 37.88 186 ILE A CA 1
ATOM 1408 C C . ILE A 1 186 ? -9.801 2.372 -20.195 1.00 37.88 186 ILE A C 1
ATOM 1410 O O . ILE A 1 186 ? -10.386 3.392 -20.579 1.00 37.88 186 ILE A O 1
ATOM 1414 N N . PRO A 1 187 ? -10.343 1.152 -20.381 1.00 31.62 187 PRO A N 1
ATOM 1415 C CA . PRO A 1 187 ? -11.668 0.993 -20.957 1.00 31.62 187 PRO A CA 1
ATOM 1416 C C . PRO A 1 187 ? -12.682 1.632 -20.009 1.00 31.62 187 PRO A C 1
ATOM 1418 O O . PRO A 1 187 ? -12.996 1.097 -18.945 1.00 31.62 187 PRO A O 1
ATOM 1421 N N . SER A 1 188 ? -13.213 2.794 -20.386 1.00 33.62 188 SER A N 1
ATOM 1422 C CA . SER A 1 188 ? -14.350 3.382 -19.695 1.00 33.62 188 SER A CA 1
ATOM 1423 C C . SER A 1 188 ? -15.537 2.435 -19.862 1.00 33.62 188 SER A C 1
ATOM 1425 O O . SER A 1 188 ? -16.148 2.383 -20.933 1.00 33.62 188 SER A O 1
ATOM 1427 N N . ARG A 1 189 ? -15.900 1.686 -18.817 1.00 35.00 189 ARG A N 1
ATOM 1428 C CA . ARG A 1 189 ? -17.220 1.050 -18.747 1.00 35.00 189 ARG A CA 1
ATOM 1429 C C . ARG A 1 189 ? -18.270 2.153 -18.606 1.00 35.00 189 ARG A C 1
ATOM 1431 O O . ARG A 1 189 ? -18.742 2.435 -17.510 1.00 35.00 189 ARG A O 1
ATOM 1438 N N . ARG A 1 190 ? -18.680 2.764 -19.720 1.00 31.39 190 ARG A N 1
ATOM 1439 C CA . ARG A 1 190 ? -20.000 3.395 -19.790 1.00 31.39 190 ARG A CA 1
ATOM 1440 C C . ARG A 1 190 ? -21.023 2.263 -19.772 1.00 31.39 190 ARG A C 1
ATOM 1442 O O . ARG A 1 190 ? -21.281 1.643 -20.798 1.00 31.39 190 ARG A O 1
ATOM 1449 N N . ARG A 1 191 ? -21.581 1.954 -18.598 1.00 31.14 191 ARG A N 1
ATOM 1450 C CA . ARG A 1 191 ? -22.865 1.244 -18.550 1.00 31.14 191 ARG A CA 1
ATOM 1451 C C . ARG A 1 191 ? -23.928 2.208 -19.091 1.00 31.14 191 ARG A C 1
ATOM 1453 O O . ARG A 1 191 ? -23.976 3.339 -18.608 1.00 31.14 191 ARG A O 1
ATOM 1460 N N . PRO A 1 192 ? -24.784 1.813 -20.042 1.00 29.94 192 PRO A N 1
ATOM 1461 C CA . PRO A 1 192 ? -26.003 2.561 -20.287 1.00 29.94 192 PRO A CA 1
ATOM 1462 C C . PRO A 1 192 ? -26.899 2.428 -19.047 1.00 29.94 192 PRO A C 1
ATOM 1464 O O . PRO A 1 192 ? -27.377 1.344 -18.713 1.00 29.94 192 PRO A O 1
ATOM 1467 N N . LEU A 1 193 ? -27.083 3.540 -18.335 1.00 37.97 193 LEU A N 1
ATOM 1468 C CA . LEU A 1 193 ? -28.223 3.745 -17.448 1.00 37.97 193 LEU A CA 1
ATOM 1469 C C . LEU A 1 193 ? -29.462 3.707 -18.338 1.00 37.97 193 LEU A C 1
ATOM 1471 O O . LEU A 1 193 ? -29.611 4.600 -19.155 1.00 37.97 193 LEU A O 1
ATOM 1475 N N . PHE A 1 194 ? -30.227 2.619 -18.263 1.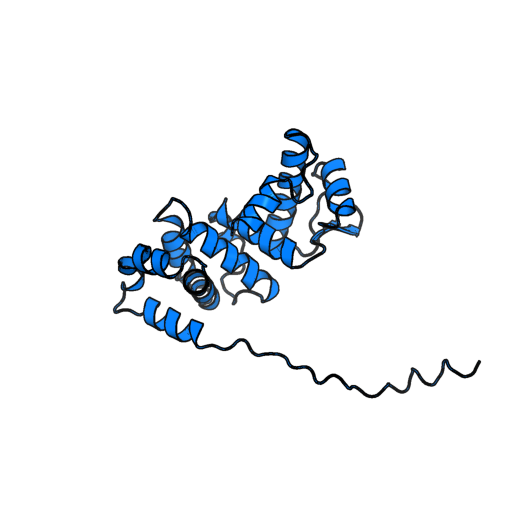00 39.44 194 PHE A N 1
ATOM 1476 C CA . PHE A 1 194 ? -31.674 2.474 -18.495 1.00 39.44 194 PHE A CA 1
ATOM 1477 C C . PHE A 1 194 ? -31.951 0.990 -18.778 1.00 39.44 194 PHE A C 1
ATOM 1479 O O . PHE A 1 194 ? -32.104 0.561 -19.920 1.00 39.44 194 PHE A O 1
ATOM 1486 N N . ALA A 1 195 ? -31.999 0.184 -17.715 1.00 36.12 195 ALA A N 1
ATOM 1487 C CA . ALA A 1 195 ? -32.648 -1.120 -17.765 1.00 36.12 195 ALA A CA 1
ATOM 1488 C C . ALA A 1 195 ? -34.131 -0.920 -17.420 1.00 36.12 195 ALA A C 1
ATOM 1490 O O . ALA A 1 195 ? -34.455 -0.255 -16.437 1.00 36.12 195 ALA A O 1
ATOM 1491 N N . LYS A 1 196 ? -35.026 -1.450 -18.260 1.00 40.16 196 LYS A N 1
ATOM 1492 C CA . LYS A 1 196 ? -36.476 -1.458 -18.014 1.00 40.16 196 LYS A CA 1
ATOM 1493 C C . LYS A 1 196 ? -36.785 -2.258 -16.734 1.00 40.16 196 LYS A C 1
ATOM 1495 O O . LYS A 1 196 ? -36.093 -3.252 -16.499 1.00 40.16 196 LYS A O 1
ATOM 1500 N N . PRO A 1 197 ? -37.815 -1.883 -15.950 1.00 36.22 197 PRO A N 1
ATOM 1501 C CA . PRO A 1 197 ? -38.182 -2.627 -14.752 1.00 36.22 197 PRO A CA 1
ATOM 1502 C C . PRO A 1 197 ? -38.579 -4.056 -15.118 1.00 36.22 197 PRO A C 1
ATOM 1504 O O . PRO A 1 197 ? -39.180 -4.310 -16.168 1.00 36.22 197 PRO A O 1
ATOM 1507 N N . SER A 1 198 ? -38.217 -4.993 -14.254 1.00 44.31 198 SER A N 1
ATOM 1508 C CA . SER A 1 198 ? -38.436 -6.422 -14.481 1.00 44.31 198 SER A CA 1
ATOM 1509 C C . SER A 1 198 ? -39.751 -6.878 -13.842 1.00 44.31 198 SER A C 1
ATOM 1511 O O . SER A 1 198 ? -40.232 -6.289 -12.879 1.00 44.31 198 SER A O 1
ATOM 1513 N N . GLN A 1 199 ? -40.372 -7.916 -14.411 1.00 41.62 199 GLN A N 1
ATOM 1514 C CA . GLN A 1 199 ? -41.771 -8.308 -14.159 1.00 41.62 199 GLN A CA 1
ATOM 1515 C C . GLN A 1 199 ? -42.127 -8.698 -12.706 1.00 41.62 199 GLN A C 1
ATOM 1517 O O . GLN A 1 199 ? -43.299 -8.939 -12.418 1.00 41.62 199 GLN A O 1
ATOM 1522 N N . TRP A 1 200 ? -41.170 -8.734 -11.778 1.00 39.69 200 TRP A N 1
ATOM 1523 C CA . TRP A 1 200 ? -41.430 -8.977 -10.357 1.00 39.69 200 TRP A CA 1
ATOM 1524 C C . TRP A 1 200 ? -41.789 -7.696 -9.573 1.00 39.69 200 TRP A C 1
ATOM 1526 O O . TRP A 1 200 ? -42.452 -7.793 -8.544 1.00 39.69 200 TRP A O 1
ATOM 1536 N N . GLU A 1 201 ? -41.466 -6.501 -10.085 1.00 38.97 201 GLU A N 1
ATOM 1537 C CA . GLU A 1 201 ? -41.770 -5.207 -9.437 1.00 38.97 201 GLU A CA 1
ATOM 1538 C C . GLU A 1 201 ? -43.238 -4.764 -9.610 1.00 38.97 201 GLU A C 1
ATOM 1540 O O . GLU A 1 201 ? -43.736 -3.929 -8.860 1.00 38.97 201 GLU A O 1
ATOM 1545 N N . LEU A 1 202 ? -43.988 -5.375 -10.535 1.00 47.50 202 LEU A N 1
ATOM 1546 C CA . LEU A 1 202 ? -45.408 -5.068 -10.778 1.00 47.50 202 LEU A CA 1
ATOM 1547 C C . LEU A 1 202 ? -46.381 -5.803 -9.837 1.00 47.50 202 LEU A C 1
ATOM 1549 O O . LEU A 1 202 ? -47.587 -5.568 -9.902 1.00 47.50 202 LEU A O 1
ATOM 1553 N N . ARG A 1 203 ? -45.892 -6.693 -8.961 1.00 46.72 203 ARG A N 1
ATOM 1554 C CA . ARG A 1 203 ? -46.741 -7.472 -8.038 1.00 46.72 203 ARG A CA 1
ATOM 1555 C C . ARG A 1 203 ? -46.877 -6.888 -6.628 1.00 46.72 203 ARG A C 1
ATOM 1557 O O . ARG A 1 203 ? -47.692 -7.396 -5.871 1.00 46.72 203 ARG A O 1
ATOM 1564 N N . PHE A 1 204 ? -46.179 -5.800 -6.299 1.00 43.88 204 PHE A N 1
ATOM 1565 C CA . PHE A 1 204 ? -46.246 -5.162 -4.972 1.00 43.88 204 PHE A CA 1
ATOM 1566 C C . PHE A 1 204 ? -46.968 -3.802 -4.935 1.00 43.88 204 PHE A C 1
ATOM 1568 O O . PHE A 1 204 ? -46.944 -3.127 -3.915 1.00 43.88 204 PHE A O 1
ATOM 1575 N N . GLN A 1 205 ? -47.663 -3.407 -6.009 1.00 45.12 205 GLN A N 1
ATOM 1576 C CA . GLN A 1 205 ? -48.486 -2.181 -6.035 1.00 45.12 205 GLN A CA 1
ATOM 1577 C C . GLN A 1 205 ? -50.005 -2.425 -6.042 1.00 45.12 205 GLN A C 1
ATOM 1579 O O . GLN A 1 205 ? -50.780 -1.496 -6.258 1.00 45.12 205 GLN A O 1
ATOM 1584 N N . LYS A 1 206 ? -50.462 -3.655 -5.783 1.00 43.47 206 LYS A N 1
ATOM 1585 C CA . LYS A 1 206 ? -51.880 -3.949 -5.526 1.00 43.47 206 LYS A CA 1
ATOM 1586 C C . LYS A 1 206 ? -52.025 -4.984 -4.410 1.00 43.47 206 LYS A C 1
ATOM 1588 O O . LYS A 1 206 ? -52.231 -6.162 -4.691 1.00 43.47 206 LYS A O 1
ATOM 1593 N N . ALA A 1 207 ? -51.903 -4.520 -3.172 1.00 40.78 207 ALA A N 1
ATOM 1594 C CA . ALA A 1 207 ? -52.491 -5.112 -1.975 1.00 40.78 207 ALA A CA 1
ATOM 1595 C C . ALA A 1 207 ? -52.769 -3.979 -0.984 1.00 40.78 207 ALA A C 1
ATOM 1597 O O . ALA A 1 207 ? -51.865 -3.125 -0.836 1.00 40.78 207 ALA A O 1
#

Radius of gyration: 20.56 Å; chains: 1; bounding box: 73×31×48 Å

Secondary structure (DSSP, 8-state):
-HHHHHHHHTTSSSS-S-HHHHHHHHHHHHHHHHHHHTT-SSEE-TTS-HHHHHHHHHTTSEEEEETTEEEESSHHHHHHHHHHHHHH-GGGGGGS-TTSPPPHHHHHHHHHHHHHHHHSS-TTHHHHHHHHHTSTT--THHHHHHHHHHHTSTTHHHHHHHHHHHHTTTTTHHHHHHHHHHT---------S-PPPPTTGGGSS--

Sequence (207 aa):
MELANDWLASGAGTSDGTSGEIRSRKRVVYAVGKGLIKGVDLVDVAGQDAQAVAGLIADGVLIEFQSDRVRFRHDLFTDWAVACVLSDDPDVIKDLPLNTPPPFWMTRGFELACRMLAESSSDEAWPGLLMRLEGEGVASGWAGVALLALVRSEHAETLLDRYDAFLLVDDGGRQHDLSGVSSRRIPSRRRPLFAKPSQWELRFQKA